Protein AF-A0A2V7XTJ3-F1 (afdb_monomer)

Secondary structure (DSSP, 8-state):
-HHHHHHTSTT-----TTT-HHHHHHIIIIIHHHHHHHHHHTT-EEEEEEEE-SSS-TTHHHHHHHHH-TTPEEEEEEETTS-HHHH------S-TT---SS--TT--GGG--EEEEE-HHHHHHHHHHHHH-HHHHHHTTS-HHHHHHTTTT--HHHHHHHHHHHHHHHHHT--TTEEEE----S-GGG-HHHHHHHHHHH----HHHHHHHHHHHHT--S-SEEE--HHHHHHHHHHHIIIIIIIT---HHHHHHTTSHHHHHHHHHHHHHHHHHHHHHHHHTTS---

Structur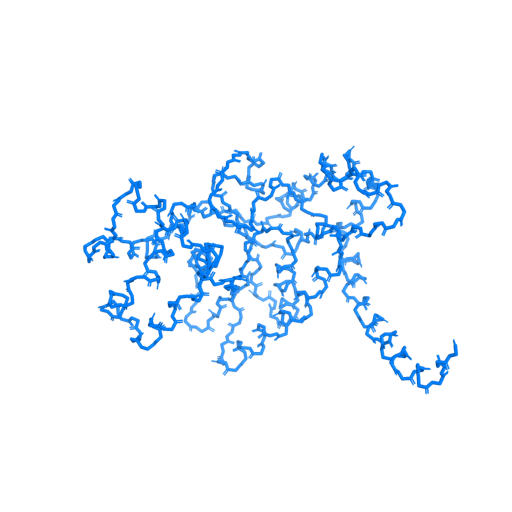e (mmCIF, N/CA/C/O backbone):
data_AF-A0A2V7XTJ3-F1
#
_entry.id   AF-A0A2V7XTJ3-F1
#
loop_
_atom_site.group_PDB
_atom_site.id
_atom_site.type_symbol
_atom_site.label_atom_id
_atom_site.label_alt_id
_atom_site.label_comp_id
_atom_site.label_asym_id
_atom_site.label_entity_id
_atom_site.label_seq_id
_atom_site.pdbx_PDB_ins_code
_atom_site.Cartn_x
_atom_site.Cartn_y
_atom_site.Cartn_z
_atom_site.occupancy
_atom_site.B_iso_or_equiv
_atom_site.auth_seq_id
_atom_site.auth_comp_id
_atom_site.auth_asym_id
_atom_site.auth_atom_id
_atom_site.pdbx_PDB_model_num
ATOM 1 N N . ASP A 1 1 ? 19.361 16.274 -7.399 1.00 71.19 1 ASP A N 1
ATOM 2 C CA . ASP A 1 1 ? 19.160 15.020 -6.655 1.00 71.19 1 ASP A CA 1
ATOM 3 C C . ASP A 1 1 ? 20.513 14.334 -6.524 1.00 71.19 1 ASP A C 1
ATOM 5 O O . ASP A 1 1 ? 21.141 14.059 -7.541 1.00 71.19 1 ASP A O 1
ATOM 9 N N . LYS A 1 2 ? 20.962 14.093 -5.287 1.00 80.94 2 LYS A N 1
ATOM 10 C CA . LYS A 1 2 ? 22.266 13.491 -4.983 1.00 80.94 2 LYS A CA 1
ATOM 11 C C . LYS A 1 2 ? 22.409 12.086 -5.571 1.00 80.94 2 LYS A C 1
ATOM 13 O O . LYS A 1 2 ? 23.510 11.717 -5.971 1.00 80.94 2 LYS A O 1
ATOM 18 N N . VAL A 1 3 ? 21.319 11.316 -5.660 1.00 83.38 3 VAL A N 1
ATOM 19 C CA . VAL A 1 3 ? 21.340 9.975 -6.267 1.00 83.38 3 VAL A CA 1
ATOM 20 C C . VAL A 1 3 ? 21.721 10.072 -7.742 1.00 83.38 3 VAL A C 1
ATOM 22 O O . VAL A 1 3 ? 22.570 9.311 -8.204 1.00 83.38 3 VAL A O 1
ATOM 25 N N . ARG A 1 4 ? 21.158 11.045 -8.471 1.00 79.62 4 ARG A N 1
ATOM 26 C CA . ARG A 1 4 ? 21.503 11.308 -9.876 1.00 79.62 4 ARG A CA 1
ATOM 27 C C . ARG A 1 4 ? 22.981 11.660 -10.042 1.00 79.62 4 ARG A C 1
ATOM 29 O O . ARG A 1 4 ? 23.617 11.130 -10.945 1.00 79.62 4 ARG A O 1
ATOM 36 N N . ASP A 1 5 ? 23.530 12.489 -9.160 1.00 82.75 5 ASP A N 1
ATOM 37 C CA . ASP A 1 5 ? 24.945 12.877 -9.221 1.00 82.75 5 ASP A CA 1
ATOM 38 C C . ASP A 1 5 ? 25.865 11.665 -8.979 1.00 82.75 5 ASP A C 1
ATOM 40 O O . ASP A 1 5 ? 26.884 11.497 -9.643 1.00 82.75 5 ASP A O 1
ATOM 44 N N . LEU A 1 6 ? 25.469 10.771 -8.065 1.00 87.50 6 LEU A N 1
ATOM 45 C CA . LEU A 1 6 ? 26.211 9.551 -7.744 1.00 87.50 6 LEU A CA 1
ATOM 46 C C . LEU A 1 6 ? 26.116 8.466 -8.828 1.00 87.50 6 LEU A C 1
ATOM 48 O O . LEU A 1 6 ? 27.001 7.609 -8.869 1.00 87.50 6 LEU A O 1
ATOM 52 N N . ARG A 1 7 ? 25.103 8.493 -9.712 1.00 82.62 7 ARG A N 1
ATOM 53 C CA . ARG A 1 7 ? 24.981 7.547 -10.844 1.00 82.62 7 ARG A CA 1
ATOM 54 C C . ARG A 1 7 ? 26.149 7.647 -11.829 1.00 82.62 7 ARG A C 1
ATOM 56 O O . ARG A 1 7 ? 26.464 6.652 -12.471 1.00 82.62 7 ARG A O 1
ATOM 63 N N . GLY A 1 8 ? 26.781 8.818 -11.952 1.00 80.00 8 GLY A N 1
ATOM 64 C CA . GLY A 1 8 ? 27.906 9.039 -12.871 1.00 80.00 8 GLY A CA 1
ATOM 65 C C . GLY A 1 8 ? 29.219 8.378 -12.435 1.00 80.00 8 GLY A C 1
ATOM 66 O O . GLY A 1 8 ? 30.142 8.250 -13.236 1.00 80.00 8 GLY A O 1
ATOM 67 N N . THR A 1 9 ? 29.317 7.934 -11.180 1.00 88.50 9 THR A N 1
ATOM 68 C CA . THR A 1 9 ? 30.516 7.284 -10.644 1.00 88.50 9 THR A CA 1
ATOM 69 C C . THR A 1 9 ? 30.466 5.780 -10.910 1.00 88.50 9 THR A C 1
ATOM 71 O O . THR A 1 9 ? 29.606 5.088 -10.373 1.00 88.50 9 THR A O 1
ATOM 74 N N . ALA A 1 10 ? 31.438 5.245 -11.655 1.00 85.44 10 ALA A N 1
ATOM 75 C CA . ALA A 1 10 ? 31.480 3.830 -12.057 1.00 85.44 10 ALA A CA 1
ATOM 76 C C . ALA A 1 10 ? 31.456 2.817 -10.890 1.00 85.44 10 ALA A C 1
ATOM 78 O O . ALA A 1 10 ? 30.996 1.690 -11.060 1.00 85.44 10 ALA A O 1
ATOM 79 N N . ALA A 1 11 ? 31.934 3.211 -9.706 1.00 92.38 11 ALA A N 1
ATOM 80 C CA . ALA A 1 11 ? 31.920 2.372 -8.506 1.00 92.38 11 ALA A CA 1
ATOM 81 C C . ALA A 1 11 ? 30.525 2.242 -7.863 1.00 92.38 11 ALA A C 1
ATOM 83 O O . ALA A 1 11 ? 30.299 1.331 -7.068 1.00 92.38 11 ALA A O 1
ATOM 84 N N . ASN A 1 12 ? 29.587 3.133 -8.191 1.00 92.25 12 ASN A N 1
ATOM 85 C CA . ASN A 1 12 ? 28.268 3.152 -7.576 1.00 92.25 12 ASN A CA 1
ATOM 86 C C . ASN A 1 12 ? 27.284 2.284 -8.358 1.00 92.25 12 ASN A C 1
ATOM 88 O O . ASN A 1 12 ? 27.160 2.376 -9.579 1.00 92.25 12 ASN A O 1
ATOM 92 N N . ARG A 1 13 ? 26.499 1.491 -7.627 1.00 89.19 13 ARG A N 1
ATOM 93 C CA . ARG A 1 13 ? 25.329 0.800 -8.168 1.00 89.19 13 ARG A CA 1
ATOM 94 C C . ARG A 1 13 ? 24.076 1.372 -7.520 1.00 89.19 13 ARG A C 1
ATOM 96 O O . ARG A 1 13 ? 23.817 1.124 -6.349 1.00 89.19 13 ARG A O 1
ATOM 103 N N . VAL A 1 14 ? 23.299 2.132 -8.284 1.00 88.38 14 VAL A N 1
ATOM 104 C CA . VAL A 1 14 ? 22.013 2.660 -7.816 1.00 88.38 14 VAL A CA 1
ATOM 105 C C . VAL A 1 14 ? 20.931 1.611 -8.030 1.00 88.38 14 VAL A C 1
ATOM 107 O O . VAL A 1 14 ? 20.696 1.189 -9.158 1.00 88.38 14 VAL A O 1
ATOM 110 N N . LEU A 1 15 ? 20.272 1.208 -6.945 1.00 90.75 15 LEU A N 1
ATOM 111 C CA . LEU A 1 15 ? 19.099 0.339 -6.973 1.00 90.75 15 LEU A CA 1
ATOM 112 C C . LEU A 1 15 ? 17.853 1.223 -6.931 1.00 90.75 15 LEU A C 1
ATOM 114 O O . LEU A 1 15 ? 17.410 1.645 -5.865 1.00 90.75 15 LEU A O 1
ATOM 118 N N . ASN A 1 16 ? 17.326 1.577 -8.100 1.00 91.94 16 ASN A N 1
ATOM 119 C CA . ASN A 1 16 ? 16.179 2.473 -8.176 1.00 91.94 16 ASN A CA 1
ATOM 120 C C . ASN A 1 16 ? 14.871 1.700 -7.960 1.00 91.94 16 ASN A C 1
ATOM 122 O O . ASN A 1 16 ? 14.294 1.154 -8.899 1.00 91.94 16 ASN A O 1
ATOM 126 N N . GLN A 1 17 ? 14.379 1.692 -6.720 1.00 94.56 17 GLN A N 1
ATOM 127 C CA . GLN A 1 17 ? 13.167 0.961 -6.331 1.00 94.56 17 GLN A CA 1
ATOM 128 C C . GLN A 1 17 ? 11.919 1.284 -7.170 1.00 94.56 17 GLN A C 1
ATOM 130 O O . GLN A 1 17 ? 11.004 0.466 -7.214 1.00 94.56 17 GLN A O 1
ATOM 135 N N . PHE A 1 18 ? 11.885 2.440 -7.842 1.00 95.94 18 PHE A N 1
ATOM 136 C CA . PHE A 1 18 ? 10.759 2.893 -8.657 1.00 95.94 18 PHE A CA 1
ATOM 137 C C . PHE A 1 18 ? 10.756 2.326 -10.088 1.00 95.94 18 PHE A C 1
ATOM 139 O O . PHE A 1 18 ? 9.719 2.380 -10.750 1.00 95.94 18 PHE A O 1
ATOM 146 N N . GLU A 1 19 ? 11.882 1.784 -10.573 1.00 95.50 19 GLU A N 1
ATOM 147 C CA . GLU A 1 19 ? 12.001 1.145 -11.902 1.00 95.50 19 GLU A CA 1
ATOM 148 C C . GLU A 1 19 ? 12.508 -0.296 -11.884 1.00 95.50 19 GLU A C 1
ATOM 150 O O . GLU A 1 19 ? 12.388 -1.013 -12.881 1.00 95.50 19 GLU A O 1
ATOM 155 N N . GLU A 1 20 ? 13.037 -0.746 -10.751 1.00 95.88 20 GLU A N 1
ATOM 156 C CA . GLU A 1 20 ? 13.564 -2.091 -10.608 1.00 95.88 20 GLU A CA 1
ATOM 157 C C . GLU A 1 20 ? 12.444 -3.117 -10.431 1.00 95.88 20 GLU A C 1
ATOM 159 O O . GLU A 1 20 ? 11.938 -3.344 -9.334 1.00 95.88 20 GLU A O 1
ATOM 164 N N . PHE A 1 21 ? 12.105 -3.838 -11.505 1.00 97.06 21 PHE A N 1
ATOM 165 C CA . PHE A 1 21 ? 11.106 -4.918 -11.476 1.00 97.06 21 PHE A CA 1
ATOM 166 C C . PHE A 1 21 ? 11.432 -6.055 -10.493 1.00 97.06 21 PHE A C 1
ATOM 168 O O . PHE A 1 21 ? 10.588 -6.914 -10.258 1.00 97.06 21 PHE A O 1
ATOM 175 N N . GLY A 1 22 ? 12.646 -6.116 -9.929 1.00 96.81 22 GLY A N 1
ATOM 176 C CA . GLY A 1 22 ? 12.941 -6.990 -8.786 1.00 96.81 22 GLY A CA 1
ATOM 177 C C . GLY A 1 22 ? 12.007 -6.730 -7.602 1.00 96.81 22 GLY A C 1
ATOM 178 O O . GLY A 1 22 ? 11.508 -7.686 -7.022 1.00 96.81 22 GLY A O 1
ATOM 179 N N . ASN A 1 23 ? 11.704 -5.456 -7.339 1.00 97.81 23 ASN A N 1
ATOM 180 C CA . ASN A 1 23 ? 10.768 -5.014 -6.310 1.00 97.81 23 ASN A CA 1
ATOM 181 C C . ASN A 1 23 ? 9.356 -5.580 -6.560 1.00 97.81 23 ASN A C 1
ATOM 183 O O . ASN A 1 23 ? 8.854 -6.376 -5.772 1.00 97.81 23 ASN A O 1
ATOM 187 N N . TYR A 1 24 ? 8.770 -5.286 -7.727 1.00 98.12 24 TYR A N 1
ATOM 188 C CA . TYR A 1 24 ? 7.467 -5.830 -8.137 1.00 98.12 24 TYR A CA 1
ATOM 189 C C . TYR A 1 24 ? 7.415 -7.366 -8.076 1.00 98.12 24 TYR A C 1
ATOM 191 O O . TYR A 1 24 ? 6.487 -7.935 -7.508 1.00 98.12 24 TYR A O 1
ATOM 199 N N . ARG A 1 25 ? 8.431 -8.054 -8.617 1.00 97.88 25 ARG A N 1
ATOM 200 C CA . ARG A 1 25 ? 8.464 -9.526 -8.650 1.00 97.88 25 ARG A CA 1
ATOM 201 C C . ARG A 1 25 ? 8.494 -10.142 -7.259 1.00 97.88 25 ARG A C 1
ATOM 203 O O . ARG A 1 25 ? 7.857 -11.169 -7.060 1.00 97.88 25 ARG A O 1
ATOM 210 N N . PHE A 1 26 ? 9.229 -9.547 -6.321 1.00 97.62 26 PHE A N 1
ATOM 211 C CA . PHE A 1 26 ? 9.287 -10.063 -4.958 1.00 97.62 26 PHE A CA 1
ATOM 212 C C . PHE A 1 26 ? 7.892 -10.101 -4.334 1.00 97.62 26 PHE A C 1
ATOM 214 O O . PHE A 1 26 ? 7.477 -11.134 -3.824 1.00 97.62 26 PHE A O 1
ATOM 221 N N . HIS A 1 27 ? 7.136 -9.011 -4.440 1.00 98.44 27 HIS A N 1
ATOM 222 C CA . HIS A 1 27 ? 5.795 -8.946 -3.869 1.00 98.44 27 HIS A CA 1
ATOM 223 C C . HIS A 1 27 ? 4.774 -9.783 -4.641 1.00 98.44 27 HIS A C 1
ATOM 225 O O . HIS A 1 27 ? 3.954 -10.458 -4.021 1.00 98.44 27 HIS A O 1
ATOM 231 N N . PHE A 1 28 ? 4.873 -9.805 -5.973 1.00 98.44 28 PHE A N 1
ATOM 232 C CA . PHE A 1 28 ? 4.046 -10.661 -6.820 1.00 98.44 28 PHE A CA 1
ATOM 233 C C . PHE A 1 28 ? 4.157 -12.143 -6.431 1.00 98.44 28 PHE A C 1
ATOM 235 O O . PHE A 1 28 ? 3.164 -12.856 -6.469 1.00 98.44 28 PHE A O 1
ATOM 242 N N . HIS A 1 29 ? 5.345 -12.621 -6.048 1.00 98.06 29 HIS A N 1
ATOM 243 C CA . HIS A 1 29 ? 5.545 -14.027 -5.681 1.00 98.06 29 HIS A CA 1
ATOM 244 C C . HIS A 1 29 ? 5.463 -14.253 -4.169 1.00 98.06 29 HIS A C 1
ATOM 246 O O . HIS A 1 29 ? 4.591 -14.975 -3.695 1.00 98.06 29 HIS A O 1
ATOM 252 N N . CYS A 1 30 ? 6.346 -13.629 -3.391 1.00 97.88 30 CYS A N 1
ATOM 253 C CA . CYS A 1 30 ? 6.514 -13.922 -1.968 1.00 97.88 30 CYS A CA 1
ATOM 254 C C . CYS A 1 30 ? 5.372 -13.352 -1.119 1.00 97.88 30 CYS A C 1
ATOM 256 O O . CYS A 1 30 ? 4.759 -14.078 -0.342 1.00 97.88 30 CYS A O 1
ATOM 258 N N . THR A 1 31 ? 5.064 -12.059 -1.270 1.00 98.44 31 THR A N 1
ATOM 259 C CA . THR A 1 31 ? 4.002 -11.416 -0.477 1.00 98.44 31 THR A CA 1
ATOM 260 C C . THR A 1 31 ? 2.626 -11.961 -0.842 1.00 98.44 31 THR A C 1
ATOM 262 O O . THR A 1 31 ? 1.817 -12.191 0.050 1.00 98.44 31 THR A O 1
ATOM 265 N N . ALA A 1 32 ? 2.375 -12.227 -2.128 1.00 98.38 32 ALA A N 1
ATOM 266 C CA . ALA A 1 32 ? 1.142 -12.876 -2.559 1.00 98.38 32 ALA A CA 1
ATOM 267 C C . ALA A 1 32 ? 0.980 -14.278 -1.961 1.00 98.38 32 ALA A C 1
ATOM 269 O O . ALA A 1 32 ? -0.100 -14.598 -1.478 1.00 98.38 32 ALA A O 1
ATOM 270 N N . THR A 1 33 ? 2.045 -15.088 -1.949 1.00 98.06 33 THR A N 1
ATOM 271 C CA . THR A 1 33 ? 2.008 -16.436 -1.358 1.00 98.06 33 THR A CA 1
ATOM 272 C C . THR A 1 33 ? 1.663 -16.371 0.127 1.00 98.06 33 THR A C 1
ATOM 274 O O . THR A 1 33 ? 0.710 -17.015 0.547 1.00 98.06 33 THR A O 1
ATOM 277 N N . ALA A 1 34 ? 2.344 -15.514 0.896 1.00 98.19 34 ALA A N 1
ATOM 278 C CA . ALA A 1 34 ? 2.049 -15.340 2.319 1.00 98.19 34 ALA A CA 1
ATOM 279 C C . ALA A 1 34 ? 0.597 -14.884 2.562 1.00 98.19 34 ALA A C 1
ATOM 281 O O . ALA A 1 34 ? -0.070 -15.371 3.470 1.00 98.19 34 ALA A O 1
ATOM 282 N N . ALA A 1 35 ? 0.081 -13.975 1.729 1.00 98.00 35 ALA A N 1
ATOM 283 C CA . ALA A 1 35 ? -1.304 -13.525 1.820 1.00 98.00 35 ALA A CA 1
ATOM 284 C C . ALA A 1 35 ? -2.309 -14.657 1.535 1.00 98.00 35 ALA A C 1
ATOM 286 O O . ALA A 1 35 ? -3.307 -14.782 2.244 1.00 98.00 35 ALA A O 1
ATOM 287 N N . LEU A 1 36 ? -2.050 -15.478 0.511 1.00 98.06 36 LEU A N 1
ATOM 288 C CA . LEU A 1 36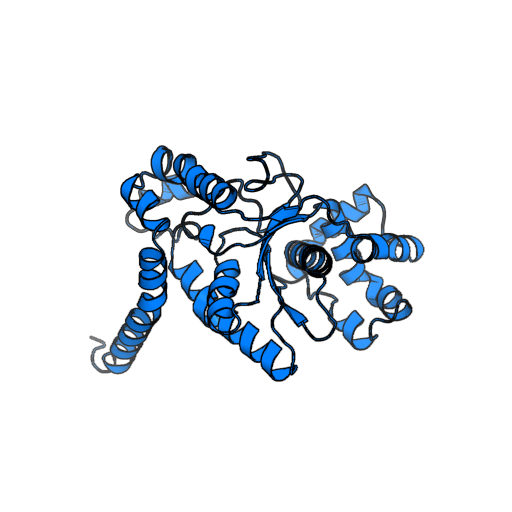 ? -2.887 -16.628 0.154 1.00 98.06 36 LEU A CA 1
ATOM 289 C C . LEU A 1 36 ? -2.902 -17.679 1.268 1.00 98.06 36 LEU A C 1
ATOM 291 O O . LEU A 1 36 ? -3.980 -18.132 1.640 1.00 98.06 36 LEU A O 1
ATOM 295 N N . GLU A 1 37 ? -1.735 -18.016 1.822 1.00 98.00 37 GLU A N 1
ATOM 296 C CA . GLU A 1 37 ? -1.596 -18.976 2.925 1.00 98.00 37 GLU A CA 1
ATOM 297 C C . GLU A 1 37 ? -2.391 -18.523 4.156 1.00 98.00 37 GLU A C 1
ATOM 299 O O . GLU A 1 37 ? -3.218 -19.276 4.659 1.00 98.00 37 GLU A O 1
ATOM 304 N N . VAL A 1 38 ? -2.246 -17.259 4.575 1.00 96.62 38 VAL A N 1
ATOM 305 C CA . VAL A 1 38 ? -2.982 -16.715 5.730 1.00 96.62 38 VAL A CA 1
ATOM 306 C C . VAL A 1 38 ? -4.498 -16.779 5.523 1.00 96.62 38 VAL A C 1
ATOM 308 O O . VAL A 1 38 ? -5.230 -17.192 6.420 1.00 96.62 38 VAL A O 1
ATOM 311 N N . VAL A 1 39 ? -5.001 -16.381 4.351 1.00 97.12 39 VAL A N 1
ATOM 312 C CA . VAL A 1 39 ? -6.450 -16.411 4.080 1.00 97.12 39 VAL A CA 1
ATOM 313 C C . VAL A 1 39 ? -6.976 -17.846 3.997 1.00 97.12 39 VAL A C 1
ATOM 315 O O . VAL A 1 39 ? -8.072 -18.123 4.494 1.00 97.12 39 VAL A O 1
ATOM 318 N N . GLN A 1 40 ? -6.190 -18.758 3.418 1.00 96.06 40 GLN A N 1
ATOM 319 C CA . GLN A 1 40 ? -6.511 -20.180 3.354 1.00 96.06 40 GLN A CA 1
ATOM 320 C C . GLN A 1 40 ? -6.579 -20.807 4.753 1.00 96.06 40 GLN A C 1
ATOM 322 O O . GLN A 1 40 ? -7.555 -21.497 5.051 1.00 96.06 40 GLN A O 1
ATOM 327 N N . ASP A 1 41 ? -5.598 -20.534 5.615 1.00 97.69 41 ASP A N 1
ATOM 328 C CA . ASP A 1 41 ? -5.536 -21.055 6.986 1.00 97.69 41 ASP A CA 1
ATOM 329 C C . ASP A 1 41 ? -6.712 -20.566 7.844 1.00 97.69 41 ASP A C 1
ATOM 331 O O . ASP A 1 41 ? -7.213 -21.291 8.706 1.00 97.69 41 ASP A O 1
ATOM 335 N N . LEU A 1 42 ? -7.215 -19.359 7.568 1.00 96.38 42 LEU A N 1
ATOM 336 C CA . LEU A 1 42 ? -8.405 -18.801 8.215 1.00 96.38 42 LEU A CA 1
ATOM 337 C C . LEU A 1 42 ? -9.730 -19.331 7.632 1.00 96.38 42 LEU A C 1
ATOM 339 O O . LEU A 1 42 ? -10.799 -19.040 8.177 1.00 96.38 42 LEU A O 1
ATOM 343 N N . GLY A 1 43 ? -9.695 -20.094 6.534 1.00 96.50 43 GLY A N 1
ATOM 344 C CA . GLY A 1 43 ? -10.889 -20.623 5.869 1.00 96.50 43 GLY A CA 1
ATOM 345 C C . GLY A 1 43 ? -11.816 -19.532 5.319 1.00 96.50 43 GLY A C 1
ATOM 346 O O . GLY A 1 43 ? -13.041 -19.687 5.351 1.00 96.50 43 GLY A O 1
ATOM 347 N N . LEU A 1 44 ? -11.246 -18.411 4.865 1.00 96.50 44 LEU A N 1
ATOM 348 C CA . LEU A 1 44 ? -11.976 -17.261 4.324 1.00 96.50 44 LEU A CA 1
ATOM 349 C C . LEU A 1 44 ? -11.859 -17.193 2.793 1.00 96.50 44 LEU A C 1
ATOM 351 O O . LEU A 1 44 ? -10.944 -17.747 2.188 1.00 96.50 44 LEU A O 1
ATOM 355 N N . GLY A 1 45 ? -12.793 -16.492 2.152 1.00 95.50 45 GLY A N 1
ATOM 356 C CA . GLY A 1 45 ? -12.663 -16.066 0.760 1.00 95.50 45 GLY A CA 1
ATOM 357 C C . GLY A 1 45 ? -11.804 -14.807 0.653 1.00 95.50 45 GLY A C 1
ATOM 358 O O . GLY A 1 45 ? -11.773 -14.000 1.576 1.00 95.50 45 GLY A O 1
ATOM 359 N N . PHE A 1 46 ? -11.120 -14.610 -0.471 1.00 96.62 46 PHE A N 1
ATOM 360 C CA . PHE A 1 46 ? -10.291 -13.423 -0.697 1.00 96.62 46 PHE A CA 1
ATOM 361 C C . PHE A 1 46 ? -11.118 -12.309 -1.357 1.00 96.62 46 PHE A C 1
ATOM 363 O O . PHE A 1 46 ? -11.456 -12.415 -2.535 1.00 96.62 46 PHE A O 1
ATOM 370 N N . GLY A 1 47 ? -11.459 -11.261 -0.601 1.00 97.88 47 GLY A N 1
ATOM 371 C CA . GLY A 1 47 ? -12.292 -10.149 -1.074 1.00 97.88 47 GLY A CA 1
ATOM 372 C C . GLY A 1 47 ? -11.483 -9.008 -1.691 1.00 97.88 47 GLY A C 1
ATOM 373 O O . GLY A 1 47 ? -11.778 -8.558 -2.796 1.00 97.88 47 GLY A O 1
ATOM 374 N N . ALA A 1 48 ? -10.432 -8.546 -1.010 1.00 98.44 48 ALA A N 1
ATOM 375 C CA . ALA A 1 48 ? -9.571 -7.484 -1.531 1.00 98.44 48 ALA A CA 1
ATOM 376 C C . ALA A 1 48 ? -8.132 -7.566 -1.009 1.00 98.44 48 ALA A C 1
ATOM 378 O O . ALA A 1 48 ? -7.892 -7.994 0.118 1.00 98.44 48 ALA A O 1
ATOM 379 N N . PHE A 1 49 ? -7.184 -7.087 -1.813 1.00 98.75 49 PHE A N 1
ATOM 380 C CA . PHE A 1 49 ? -5.811 -6.792 -1.419 1.00 98.75 49 PHE A CA 1
ATOM 381 C C . PHE A 1 49 ? -5.576 -5.280 -1.496 1.00 98.75 49 PHE A C 1
ATOM 383 O O . PHE A 1 49 ? -5.690 -4.683 -2.569 1.00 98.75 49 PHE A O 1
ATOM 390 N N . VAL A 1 50 ? -5.243 -4.660 -0.367 1.00 98.81 50 VAL A N 1
ATOM 391 C CA . VAL A 1 50 ? -5.138 -3.205 -0.207 1.00 98.81 50 VAL A CA 1
ATOM 392 C C . VAL A 1 50 ? -3.695 -2.821 0.085 1.00 98.81 50 VAL A C 1
ATOM 394 O O . VAL A 1 50 ? -3.088 -3.357 1.013 1.00 98.81 50 VAL A O 1
ATOM 397 N N . SER A 1 51 ? -3.146 -1.875 -0.677 1.00 98.44 51 SER A N 1
ATOM 398 C CA . SER A 1 51 ? -1.791 -1.371 -0.449 1.00 98.44 51 SER A CA 1
ATOM 399 C C . SER A 1 51 ? -1.660 0.105 -0.799 1.00 98.44 51 SER A C 1
ATOM 401 O O . SER A 1 51 ? -1.934 0.534 -1.921 1.00 98.44 51 SER A O 1
ATOM 403 N N . ALA A 1 52 ? -1.129 0.865 0.149 1.00 97.06 52 ALA A N 1
ATOM 404 C CA . ALA A 1 52 ? -0.685 2.225 -0.049 1.00 97.06 52 ALA A CA 1
ATOM 405 C C . ALA A 1 52 ? 0.581 2.296 -0.897 1.00 97.06 52 ALA A C 1
ATOM 407 O O . ALA A 1 52 ? 1.436 1.404 -0.889 1.00 97.06 52 ALA A O 1
ATOM 408 N N . MET A 1 53 ? 0.646 3.356 -1.693 1.00 93.50 53 MET A N 1
ATOM 409 C CA . MET A 1 53 ? 1.551 3.452 -2.826 1.00 93.50 53 MET A CA 1
ATOM 410 C C . MET A 1 53 ? 2.761 4.325 -2.496 1.00 93.50 53 MET A C 1
ATOM 412 O O . MET A 1 53 ? 2.677 5.549 -2.539 1.00 93.50 53 MET A O 1
ATOM 416 N N . GLY A 1 54 ? 3.891 3.683 -2.199 1.00 93.56 54 GLY A N 1
ATOM 417 C CA . GLY A 1 54 ? 5.229 4.273 -2.341 1.00 93.56 54 GLY A CA 1
ATOM 418 C C . GLY A 1 54 ? 5.842 3.841 -3.671 1.00 93.56 54 GLY A C 1
ATOM 419 O O . GLY A 1 54 ? 5.394 4.231 -4.747 1.00 93.56 54 GLY A O 1
ATOM 420 N N . SER A 1 55 ? 6.779 2.889 -3.617 1.00 96.62 55 SER A N 1
ATOM 421 C CA . SER A 1 55 ? 7.406 2.323 -4.823 1.00 96.62 55 SER A CA 1
ATOM 422 C C . SER A 1 55 ? 6.465 1.542 -5.754 1.00 96.62 55 SER A C 1
ATOM 424 O O . SER A 1 55 ? 6.815 1.333 -6.917 1.00 96.62 55 SER A O 1
ATOM 426 N N . ALA A 1 56 ? 5.280 1.145 -5.274 1.00 96.88 56 ALA A N 1
ATOM 427 C CA . ALA A 1 56 ? 4.313 0.262 -5.941 1.00 96.88 56 ALA A CA 1
ATOM 428 C C . ALA A 1 56 ? 4.707 -1.221 -6.048 1.00 96.88 56 ALA A C 1
ATOM 430 O O . ALA A 1 56 ? 4.072 -1.965 -6.792 1.00 96.88 56 ALA A O 1
ATOM 431 N N . GLY A 1 57 ? 5.733 -1.675 -5.325 1.00 97.88 57 GLY A N 1
ATOM 432 C CA . GLY A 1 57 ? 6.081 -3.097 -5.292 1.00 97.88 57 GLY A CA 1
ATOM 433 C C . GLY A 1 57 ? 4.964 -3.953 -4.695 1.00 97.88 57 GLY A C 1
ATOM 434 O O . GLY A 1 57 ? 4.443 -4.848 -5.358 1.00 97.88 57 GLY A O 1
ATOM 435 N N . THR A 1 58 ? 4.567 -3.634 -3.460 1.00 98.44 58 THR A N 1
ATOM 436 C CA . THR A 1 58 ? 3.638 -4.430 -2.641 1.00 98.44 58 THR A CA 1
ATOM 437 C C . THR A 1 58 ? 2.288 -4.679 -3.298 1.00 98.44 58 THR A C 1
ATOM 439 O O . THR A 1 58 ? 1.794 -5.803 -3.249 1.00 98.44 58 THR A O 1
ATOM 442 N N . ILE A 1 59 ? 1.712 -3.681 -3.976 1.00 98.12 59 ILE A N 1
ATOM 443 C CA . ILE A 1 59 ? 0.414 -3.838 -4.651 1.00 98.12 59 ILE A CA 1
ATOM 444 C C . ILE A 1 59 ? 0.439 -4.905 -5.761 1.00 98.12 59 ILE A C 1
ATOM 446 O O . ILE A 1 59 ? -0.600 -5.475 -6.089 1.00 98.12 59 ILE A O 1
ATOM 450 N N . GLY A 1 60 ? 1.624 -5.254 -6.285 1.00 98.06 60 GLY A N 1
ATOM 451 C CA 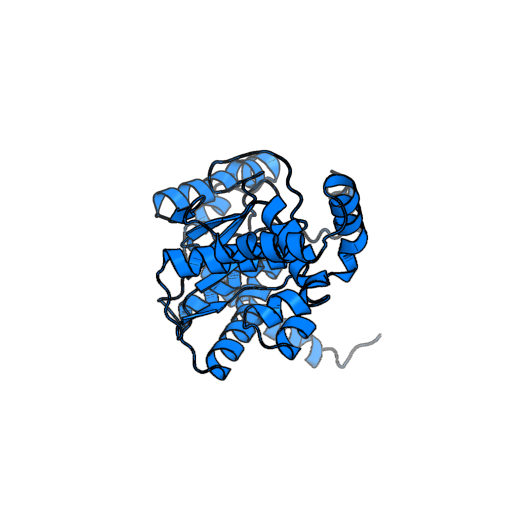. GLY A 1 60 ? 1.803 -6.372 -7.214 1.00 98.06 60 GLY A CA 1
ATOM 452 C C . GLY A 1 60 ? 1.367 -7.726 -6.641 1.00 98.06 60 GLY A C 1
ATOM 453 O O . GLY A 1 60 ? 1.016 -8.620 -7.407 1.00 98.06 60 GLY A O 1
ATOM 454 N N . ALA A 1 61 ? 1.312 -7.875 -5.313 1.00 98.50 61 ALA A N 1
ATOM 455 C CA . ALA A 1 61 ? 0.761 -9.068 -4.676 1.00 98.50 61 ALA A CA 1
ATOM 456 C C . ALA A 1 61 ? -0.736 -9.255 -4.982 1.00 98.50 61 ALA A C 1
ATOM 458 O O . ALA A 1 61 ? -1.164 -10.375 -5.250 1.00 98.50 61 ALA A O 1
ATOM 459 N N . GLY A 1 62 ? -1.519 -8.170 -5.037 1.00 98.06 62 GLY A N 1
ATOM 460 C CA . GLY A 1 62 ? -2.942 -8.234 -5.388 1.00 98.06 62 GLY A CA 1
ATOM 461 C C . GLY A 1 62 ? -3.179 -8.767 -6.805 1.00 98.06 62 GLY A C 1
ATOM 462 O O . GLY A 1 62 ? -4.093 -9.555 -7.034 1.00 98.06 62 GLY A O 1
ATOM 463 N N . GLU A 1 63 ? -2.302 -8.421 -7.755 1.00 96.75 63 GLU A N 1
ATOM 464 C CA . GLU A 1 63 ? -2.344 -8.982 -9.114 1.00 96.75 63 GLU A CA 1
ATOM 465 C C . GLU A 1 63 ? -2.135 -10.505 -9.121 1.00 96.75 63 GLU A C 1
ATOM 467 O O . GLU A 1 63 ? -2.811 -11.223 -9.859 1.00 96.75 63 GLU A O 1
ATOM 472 N N . ALA A 1 64 ? -1.209 -11.010 -8.306 1.00 97.75 64 ALA A N 1
ATOM 473 C CA . ALA A 1 64 ? -0.962 -12.442 -8.198 1.00 97.75 64 ALA A CA 1
ATOM 474 C C . ALA A 1 64 ? -2.115 -13.174 -7.501 1.00 97.75 64 ALA A C 1
ATOM 476 O O . ALA A 1 64 ? -2.574 -14.199 -8.005 1.00 97.75 64 ALA A O 1
ATOM 477 N N . VAL A 1 65 ? -2.641 -12.618 -6.403 1.00 97.94 65 VAL A N 1
ATOM 478 C CA . VAL A 1 65 ? -3.800 -13.170 -5.679 1.00 97.94 65 VAL A CA 1
ATOM 479 C C . VAL A 1 65 ? -4.995 -13.355 -6.617 1.00 97.94 65 VAL A C 1
ATOM 481 O O . VAL A 1 65 ? -5.620 -14.416 -6.613 1.00 97.94 65 VAL A O 1
ATOM 484 N N . LYS A 1 66 ? -5.261 -12.383 -7.499 1.00 95.38 66 LYS A N 1
ATOM 485 C CA . LYS A 1 66 ? -6.341 -12.452 -8.498 1.00 95.38 66 LYS A CA 1
ATOM 486 C C . LYS A 1 66 ? -6.288 -13.663 -9.427 1.00 95.38 66 LYS A C 1
ATOM 488 O O . LYS A 1 66 ? -7.319 -14.070 -9.955 1.00 95.38 66 LYS A O 1
ATOM 493 N N . ARG A 1 67 ? -5.113 -14.261 -9.639 1.00 93.81 67 ARG A N 1
ATOM 494 C CA . ARG A 1 67 ? -4.981 -15.481 -10.456 1.00 93.81 67 ARG A CA 1
ATOM 495 C C . ARG A 1 67 ? -5.619 -16.693 -9.797 1.00 93.81 67 ARG A C 1
ATOM 497 O O . ARG A 1 67 ? -6.088 -17.583 -10.498 1.00 93.81 67 ARG A O 1
ATOM 504 N N . HIS A 1 68 ? -5.621 -16.713 -8.470 1.00 94.06 68 HIS A N 1
ATOM 505 C CA . HIS A 1 68 ? -6.228 -17.761 -7.657 1.00 94.06 68 HIS A CA 1
ATOM 506 C C . HIS A 1 68 ? -7.659 -17.390 -7.251 1.00 94.06 68 HIS A C 1
ATOM 508 O O . HIS A 1 68 ? -8.526 -18.258 -7.189 1.00 94.06 68 HIS A O 1
ATOM 514 N N . HIS A 1 69 ? -7.921 -16.094 -7.055 1.00 96.00 69 HIS A N 1
ATOM 515 C CA . HIS A 1 69 ? -9.217 -15.549 -6.661 1.00 96.00 69 HIS A CA 1
ATOM 516 C C . HIS A 1 69 ? -9.645 -14.414 -7.606 1.00 96.00 69 HIS A C 1
ATOM 518 O O . HIS A 1 69 ? -9.442 -13.245 -7.281 1.00 96.00 69 HIS A O 1
ATOM 524 N N . PRO A 1 70 ? -10.272 -14.714 -8.761 1.00 94.69 70 PRO A N 1
ATOM 525 C CA . PRO A 1 70 ? -10.641 -13.697 -9.755 1.00 94.69 70 PRO A CA 1
ATOM 526 C C . PRO A 1 70 ? -11.603 -12.610 -9.255 1.00 94.69 70 PRO A C 1
ATOM 528 O O . PRO A 1 70 ? -11.676 -11.546 -9.860 1.00 94.69 70 PRO A O 1
ATOM 531 N N . GLY A 1 71 ? -12.341 -12.876 -8.170 1.00 94.00 71 GLY A N 1
ATOM 532 C CA . GLY A 1 71 ? -13.214 -11.900 -7.509 1.00 94.00 71 GLY A CA 1
ATOM 533 C C . GLY A 1 71 ? -12.495 -10.946 -6.548 1.00 94.00 71 GLY A C 1
ATOM 534 O O . GLY A 1 71 ? -13.120 -10.006 -6.072 1.00 94.00 71 GLY A O 1
ATOM 535 N N . CYS A 1 72 ? -11.206 -11.162 -6.264 1.00 96.88 72 CYS A N 1
ATOM 536 C CA . CYS A 1 72 ? -10.432 -10.299 -5.377 1.00 96.88 72 CYS A CA 1
ATOM 537 C C . CYS A 1 72 ? -10.180 -8.935 -6.030 1.00 96.88 72 CYS A C 1
ATOM 539 O O . CYS A 1 72 ? -9.624 -8.863 -7.128 1.00 96.88 72 CYS A O 1
ATOM 541 N N . ALA A 1 73 ? -10.491 -7.850 -5.324 1.00 98.25 73 ALA A N 1
ATOM 542 C CA . ALA A 1 73 ? -10.151 -6.501 -5.758 1.00 98.25 73 ALA A CA 1
ATOM 543 C C . ALA A 1 73 ? -8.708 -6.120 -5.384 1.00 98.25 73 ALA A C 1
ATOM 545 O O . ALA A 1 73 ? -8.277 -6.329 -4.254 1.00 98.25 73 ALA A O 1
ATOM 546 N N . THR A 1 74 ? -7.965 -5.494 -6.294 1.00 98.56 74 THR A N 1
ATOM 547 C CA . THR A 1 74 ? -6.682 -4.840 -5.991 1.00 98.56 74 THR A CA 1
ATOM 548 C C . THR A 1 74 ? -6.930 -3.355 -5.748 1.00 98.56 74 THR A C 1
ATOM 550 O O . THR A 1 74 ? -7.343 -2.634 -6.661 1.00 98.56 74 THR A O 1
ATOM 553 N N . VAL A 1 75 ? -6.659 -2.888 -4.532 1.00 98.75 75 VAL A N 1
ATOM 554 C CA . VAL A 1 75 ? -6.974 -1.530 -4.077 1.00 98.75 75 VAL A CA 1
ATOM 555 C C . VAL A 1 75 ? -5.689 -0.744 -3.824 1.00 98.75 75 VAL A C 1
ATOM 557 O O . VAL A 1 75 ? -4.908 -1.072 -2.929 1.00 98.75 75 VAL A O 1
ATOM 560 N N . ALA A 1 76 ? -5.478 0.306 -4.614 1.00 98.44 76 ALA A N 1
ATOM 561 C CA . ALA A 1 76 ? -4.406 1.270 -4.409 1.00 98.44 76 ALA A CA 1
ATOM 562 C C . ALA A 1 76 ? -4.834 2.338 -3.402 1.00 98.44 76 ALA A C 1
ATOM 564 O O . ALA A 1 76 ? -5.986 2.772 -3.410 1.00 98.44 76 ALA A O 1
ATOM 565 N N . VAL A 1 77 ? -3.896 2.787 -2.567 1.00 98.12 77 VAL A N 1
ATOM 566 C CA . VAL A 1 77 ? -4.158 3.825 -1.562 1.00 98.12 77 VAL A CA 1
ATOM 567 C C . VAL A 1 77 ? -3.181 4.985 -1.705 1.00 98.12 77 VAL A C 1
ATOM 569 O O . VAL A 1 77 ? -1.979 4.777 -1.894 1.00 98.12 77 VAL A O 1
ATOM 572 N N . GLU A 1 78 ? -3.691 6.208 -1.593 1.00 96.81 78 GLU A N 1
ATOM 573 C CA . GLU A 1 78 ? -2.885 7.430 -1.595 1.00 96.81 78 GLU A CA 1
ATOM 574 C C . GLU A 1 78 ? -3.426 8.484 -0.609 1.00 96.81 78 GLU A C 1
ATOM 576 O O . GLU A 1 78 ? -4.590 8.418 -0.212 1.00 96.81 78 GLU A O 1
ATOM 581 N N . PRO A 1 79 ? -2.604 9.450 -0.170 1.00 96.94 79 PRO A N 1
ATOM 582 C CA . PRO A 1 79 ? -3.059 10.502 0.732 1.00 96.94 79 PRO A CA 1
ATOM 583 C C . PRO A 1 79 ? -3.967 11.515 0.023 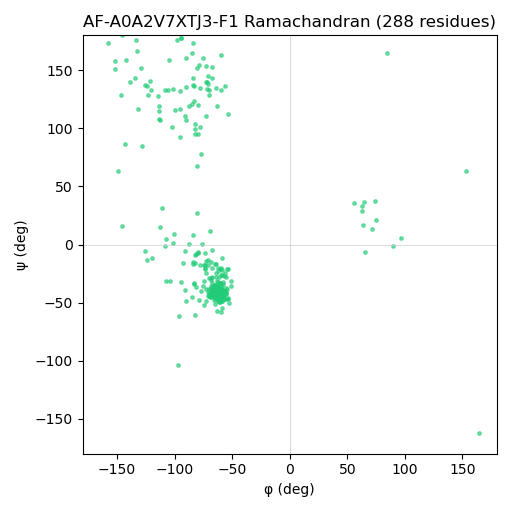1.00 96.94 79 PRO A C 1
ATOM 585 O O . PRO A 1 79 ? -3.651 11.973 -1.077 1.00 96.94 79 PRO A O 1
ATOM 588 N N . VAL A 1 80 ? -5.032 11.962 0.696 1.00 95.81 80 VAL A N 1
ATOM 589 C CA . VAL A 1 80 ? -5.906 13.061 0.224 1.00 95.81 80 VAL A CA 1
ATOM 590 C C . VAL A 1 80 ? -5.112 14.352 -0.011 1.00 95.81 80 VAL A C 1
ATOM 592 O O . VAL A 1 80 ? -5.401 15.114 -0.930 1.00 95.81 80 VAL A O 1
ATOM 595 N N . GLN A 1 81 ? -4.084 14.600 0.799 1.00 95.56 81 GLN A N 1
ATOM 596 C CA . GLN A 1 81 ? -3.251 15.801 0.734 1.00 95.56 81 GLN A CA 1
ATOM 597 C C . GLN A 1 81 ? -2.299 15.804 -0.472 1.00 95.56 81 GLN A C 1
ATOM 599 O O . GLN A 1 81 ? -1.756 16.853 -0.819 1.00 95.56 81 GLN A O 1
ATOM 604 N N . CYS A 1 82 ? -2.049 14.648 -1.097 1.00 92.94 82 CYS A N 1
ATOM 605 C CA . CYS A 1 82 ? -1.197 14.561 -2.281 1.00 92.94 82 CYS A CA 1
ATOM 606 C C . CYS A 1 82 ? -1.618 13.415 -3.225 1.00 92.94 82 CYS A C 1
ATOM 608 O O . CYS A 1 82 ? -0.840 12.477 -3.440 1.00 92.94 82 CYS A O 1
ATOM 610 N N . PRO A 1 83 ? -2.831 13.473 -3.803 1.00 93.50 83 PRO A N 1
ATOM 611 C CA . PRO A 1 83 ? -3.379 12.361 -4.561 1.00 93.50 83 PRO A CA 1
ATOM 612 C C . PRO A 1 83 ? -2.837 12.345 -5.996 1.00 93.50 83 PRO A C 1
ATOM 614 O O . PRO A 1 83 ? -3.245 13.126 -6.855 1.00 93.50 83 PRO A O 1
ATOM 617 N N . THR A 1 84 ? -1.897 11.451 -6.283 1.00 93.62 84 THR A N 1
ATOM 618 C CA . THR A 1 84 ? -1.250 11.386 -7.602 1.00 93.62 84 THR A CA 1
ATOM 619 C C . THR A 1 84 ? -2.205 10.814 -8.651 1.00 93.62 84 THR A C 1
ATOM 621 O O . THR A 1 84 ? -2.384 11.374 -9.734 1.00 93.62 84 THR A O 1
ATOM 624 N N . LEU A 1 85 ? -2.850 9.696 -8.332 1.00 95.38 85 LEU A N 1
ATOM 625 C CA . LEU A 1 85 ? -3.706 8.964 -9.257 1.00 95.38 85 LEU A CA 1
ATOM 626 C C . LEU A 1 85 ? -5.119 9.555 -9.325 1.00 95.38 85 LEU A C 1
ATOM 628 O O . LEU A 1 85 ? -5.720 9.547 -10.401 1.00 95.38 85 LEU A O 1
ATOM 632 N N . PHE A 1 86 ? -5.651 10.093 -8.228 1.00 95.25 86 PHE A N 1
ATOM 633 C CA . PHE A 1 86 ? -7.035 10.563 -8.160 1.00 95.25 86 PHE A CA 1
ATOM 634 C C . PHE A 1 86 ? -7.248 11.836 -8.985 1.00 95.25 86 PHE A C 1
ATOM 636 O O . PHE A 1 86 ? -8.226 11.932 -9.727 1.00 95.25 86 PHE A O 1
ATOM 643 N N . ASN A 1 87 ? -6.336 12.811 -8.894 1.00 91.56 87 ASN A N 1
ATOM 644 C CA . ASN A 1 87 ? -6.499 14.110 -9.557 1.00 91.56 87 ASN A CA 1
ATOM 645 C C . ASN A 1 87 ? -5.196 14.757 -10.055 1.00 91.56 87 ASN A C 1
ATOM 647 O O . ASN A 1 87 ? -5.211 15.944 -10.379 1.00 91.56 87 ASN A O 1
ATOM 651 N N . VAL A 1 88 ? -4.089 14.008 -10.156 1.00 90.62 88 VAL A N 1
ATOM 652 C CA . VAL A 1 88 ? -2.767 14.576 -10.504 1.00 90.62 88 VAL A CA 1
ATOM 653 C C . VAL A 1 88 ? -2.378 15.694 -9.525 1.00 90.62 88 VAL A C 1
ATOM 655 O O . VAL A 1 88 ? -1.821 16.729 -9.896 1.00 90.62 88 VAL A O 1
ATOM 658 N N . GLY A 1 89 ? -2.758 15.516 -8.262 1.00 83.06 89 GLY A N 1
ATOM 659 C CA . GLY A 1 89 ? -2.614 16.507 -7.218 1.00 83.06 89 GLY A CA 1
ATOM 660 C C . GLY A 1 89 ? -1.181 16.632 -6.719 1.00 83.06 89 GLY A C 1
ATOM 661 O O . GLY A 1 89 ? -0.334 15.753 -6.878 1.00 83.06 89 GLY A O 1
ATOM 662 N N . PHE A 1 90 ? -0.923 17.763 -6.078 1.00 84.25 90 PHE A N 1
ATOM 663 C CA . PHE A 1 90 ? 0.341 18.095 -5.443 1.00 84.25 90 PHE A CA 1
ATOM 664 C C . PHE A 1 90 ? 0.071 18.553 -4.013 1.00 84.25 90 PHE A C 1
ATOM 666 O O . PHE A 1 90 ? -0.979 19.115 -3.715 1.00 84.25 90 PHE A O 1
ATOM 673 N N . GLY A 1 91 ? 1.041 18.349 -3.131 1.00 90.25 91 GLY A N 1
ATOM 674 C CA . GLY A 1 91 ? 0.937 18.766 -1.741 1.00 90.25 91 GLY A CA 1
ATOM 675 C C . GLY A 1 91 ? 1.987 18.089 -0.881 1.00 90.25 91 GLY A C 1
ATOM 676 O O . GLY A 1 91 ? 2.996 17.590 -1.382 1.00 90.25 91 GLY A O 1
ATOM 677 N N . THR A 1 92 ? 1.774 18.088 0.422 1.00 92.25 92 THR A N 1
ATOM 678 C CA . THR A 1 92 ? 2.607 17.376 1.393 1.00 92.25 92 THR A CA 1
ATOM 679 C C . THR A 1 92 ? 1.687 16.648 2.347 1.00 92.25 92 THR A C 1
ATOM 681 O O . THR A 1 92 ? 0.649 17.188 2.713 1.00 92.25 92 THR A O 1
ATOM 684 N N . HIS A 1 93 ? 2.084 15.458 2.767 1.00 95.06 93 HIS A N 1
ATOM 685 C CA . HIS A 1 93 ? 1.358 14.661 3.746 1.00 95.06 93 HIS A CA 1
ATOM 686 C C . HIS A 1 93 ? 2.330 14.135 4.798 1.00 95.06 93 HIS A C 1
ATOM 688 O O . HIS A 1 93 ? 3.549 14.172 4.619 1.00 95.06 93 HIS A O 1
ATOM 694 N N . ARG A 1 94 ? 1.770 13.625 5.891 1.00 95.44 94 ARG A N 1
ATOM 695 C CA . ARG A 1 94 ? 2.505 13.082 7.039 1.00 95.44 94 ARG A CA 1
ATOM 696 C C . ARG A 1 94 ? 2.559 11.552 7.063 1.00 95.44 94 ARG A C 1
ATOM 698 O O . ARG A 1 94 ? 3.141 10.984 7.976 1.00 95.44 94 ARG A O 1
ATOM 705 N N . ILE A 1 95 ? 1.985 10.886 6.058 1.00 96.44 95 ILE A N 1
ATOM 706 C CA . ILE A 1 95 ? 2.065 9.424 5.903 1.00 96.44 95 ILE A CA 1
ATOM 707 C C . ILE A 1 95 ? 3.416 9.036 5.291 1.00 96.44 95 ILE A C 1
ATOM 709 O O . ILE A 1 95 ? 3.584 9.079 4.076 1.00 96.44 95 ILE A O 1
ATOM 713 N N . GLU A 1 96 ? 4.395 8.695 6.120 1.00 93.81 96 GLU A N 1
ATOM 714 C CA . GLU A 1 96 ? 5.737 8.342 5.645 1.00 93.81 96 GLU A CA 1
ATOM 715 C C . GLU A 1 96 ? 5.746 7.024 4.847 1.00 93.81 96 GLU A C 1
ATOM 717 O O . GLU A 1 96 ? 5.013 6.082 5.152 1.00 93.81 96 GLU A O 1
ATOM 722 N N . GLY A 1 97 ? 6.576 6.966 3.799 1.00 91.94 97 GLY A N 1
ATOM 723 C CA . GLY A 1 97 ? 6.766 5.778 2.954 1.00 91.94 97 GLY A CA 1
ATOM 724 C C . GLY A 1 97 ? 5.836 5.652 1.740 1.00 91.94 97 GLY A C 1
ATOM 725 O O . GLY A 1 97 ? 5.981 4.695 0.977 1.00 91.94 97 GLY A O 1
ATOM 726 N N . ILE A 1 98 ? 4.907 6.592 1.536 1.00 94.25 98 ILE A N 1
ATOM 727 C CA . ILE A 1 98 ? 3.964 6.601 0.403 1.00 94.25 98 ILE A CA 1
ATOM 728 C C . ILE A 1 98 ? 3.890 7.986 -0.257 1.00 94.25 98 ILE A C 1
ATOM 730 O O . ILE A 1 98 ? 4.482 8.934 0.246 1.00 94.25 98 ILE A O 1
ATOM 734 N N . GLY A 1 99 ? 3.131 8.124 -1.349 1.00 86.75 99 GLY A N 1
ATOM 735 C CA . GLY A 1 99 ? 2.735 9.434 -1.884 1.00 86.75 99 GLY A CA 1
ATOM 736 C C . GLY A 1 99 ? 3.850 10.210 -2.596 1.00 86.75 99 GLY A C 1
ATOM 737 O O . GLY A 1 99 ? 3.890 11.438 -2.542 1.00 86.75 99 GLY A O 1
ATOM 738 N N . ASP A 1 100 ? 4.724 9.514 -3.330 1.00 84.25 100 ASP A N 1
ATOM 739 C CA . ASP A 1 100 ? 5.912 10.075 -4.005 1.00 84.25 100 ASP A CA 1
ATOM 740 C C . ASP A 1 100 ? 5.620 11.006 -5.211 1.00 84.25 100 ASP A C 1
ATOM 742 O O . ASP A 1 100 ? 6.530 11.386 -5.950 1.00 84.25 100 ASP A O 1
ATOM 746 N N . LYS A 1 101 ? 4.364 11.428 -5.414 1.00 88.19 101 LYS A N 1
ATOM 747 C CA . LYS A 1 101 ? 3.934 12.425 -6.424 1.00 88.19 101 LYS A CA 1
ATOM 748 C C . LYS A 1 101 ? 4.152 12.033 -7.882 1.00 88.19 101 LYS A C 1
ATOM 750 O O . LYS A 1 101 ? 4.133 12.889 -8.766 1.00 88.19 101 LYS A O 1
ATOM 755 N N . HIS A 1 102 ? 4.381 10.756 -8.156 1.00 90.88 102 HIS A N 1
ATOM 756 C CA . HIS A 1 102 ? 4.447 10.255 -9.518 1.00 90.88 102 HIS A CA 1
ATOM 757 C C . HIS A 1 102 ? 4.021 8.792 -9.588 1.00 90.88 102 HIS A C 1
ATOM 759 O O . HIS A 1 102 ? 4.110 8.035 -8.622 1.00 90.88 102 HIS A O 1
ATOM 765 N N . VAL A 1 103 ? 3.599 8.366 -10.775 1.00 95.69 103 VAL A N 1
ATOM 766 C CA . VAL A 1 103 ? 3.321 6.954 -11.037 1.00 95.69 103 VAL A CA 1
ATOM 767 C C . VAL A 1 103 ? 4.650 6.246 -11.294 1.00 95.69 103 VAL A C 1
ATOM 769 O O . VAL A 1 103 ? 5.406 6.618 -12.197 1.00 95.69 103 VAL A O 1
ATOM 772 N N . THR A 1 104 ? 4.991 5.251 -10.477 1.00 96.69 104 THR A N 1
ATOM 773 C CA . THR A 1 104 ? 6.274 4.541 -10.590 1.00 96.69 104 THR A CA 1
ATOM 774 C C . THR A 1 104 ? 6.293 3.631 -11.820 1.00 96.69 104 THR A C 1
ATOM 776 O O . THR A 1 104 ? 5.252 3.180 -12.310 1.00 96.69 104 THR A O 1
ATOM 779 N N . TRP A 1 105 ? 7.480 3.357 -12.364 1.00 98.00 105 TRP A N 1
ATOM 780 C CA . TRP A 1 105 ? 7.611 2.576 -13.595 1.00 98.00 105 TRP A CA 1
ATOM 781 C C . TRP A 1 105 ? 7.109 1.146 -13.402 1.00 98.00 105 TRP A C 1
ATOM 783 O O . TRP A 1 105 ? 6.438 0.614 -14.286 1.00 98.00 105 TRP A O 1
ATOM 793 N N . ILE A 1 106 ? 7.357 0.568 -12.223 1.00 97.94 106 ILE A N 1
ATOM 794 C CA . ILE A 1 106 ? 6.958 -0.801 -11.870 1.00 97.94 106 ILE A CA 1
ATOM 795 C C . ILE A 1 106 ? 5.485 -0.953 -11.465 1.00 97.94 106 ILE A C 1
ATOM 797 O O . ILE A 1 106 ? 5.034 -2.080 -11.286 1.00 97.94 106 ILE A O 1
ATOM 801 N N . HIS A 1 107 ? 4.719 0.135 -11.324 1.00 97.88 107 HIS A N 1
ATOM 802 C CA . HIS A 1 107 ? 3.306 0.045 -10.950 1.00 97.88 107 HIS A CA 1
ATOM 803 C C . HIS A 1 107 ? 2.455 -0.489 -12.113 1.00 97.88 107 HIS A C 1
ATOM 805 O O . HIS A 1 107 ? 2.232 0.225 -13.097 1.00 97.88 107 HIS A O 1
ATOM 811 N N . ASN A 1 108 ? 1.929 -1.710 -12.001 1.00 98.06 108 ASN A N 1
ATOM 812 C CA . ASN A 1 108 ? 0.938 -2.224 -12.945 1.00 98.06 108 ASN A CA 1
ATOM 813 C C . ASN A 1 108 ? -0.459 -1.639 -12.678 1.00 98.06 108 ASN A C 1
ATOM 815 O O . ASN A 1 108 ? -1.334 -2.303 -12.128 1.00 98.06 108 ASN A O 1
ATOM 819 N N . VAL A 1 109 ? -0.683 -0.394 -13.099 1.00 98.00 109 VAL A N 1
ATOM 820 C CA . VAL A 1 109 ? -1.977 0.298 -12.932 1.00 98.00 109 VAL A CA 1
ATOM 821 C C . VAL A 1 109 ? -3.145 -0.422 -13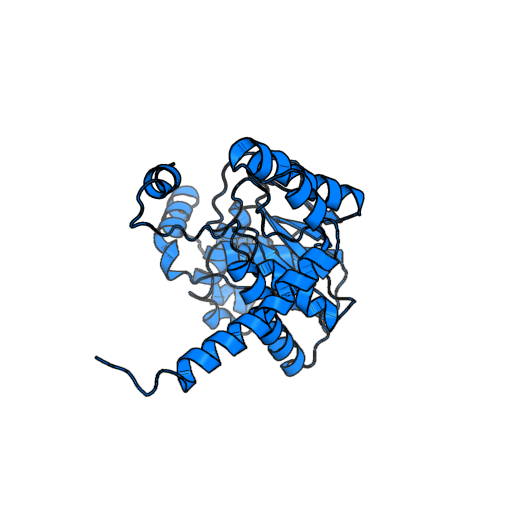.617 1.00 98.00 109 VAL A C 1
ATOM 823 O O . VAL A 1 109 ? -4.299 -0.197 -13.260 1.00 98.00 109 VAL A O 1
ATOM 826 N N . TRP A 1 110 ? -2.868 -1.297 -14.591 1.00 98.12 110 TRP A N 1
ATOM 827 C CA . TRP A 1 110 ? -3.890 -2.087 -15.279 1.00 98.12 110 TRP A CA 1
ATOM 828 C C . TRP A 1 110 ? -4.456 -3.215 -14.411 1.00 98.12 110 TRP A C 1
ATOM 830 O O . TRP A 1 110 ? -5.563 -3.679 -14.676 1.00 98.12 110 TRP A O 1
ATOM 840 N N . ALA A 1 111 ? -3.732 -3.617 -13.362 1.00 97.44 111 ALA A N 1
ATOM 841 C CA . ALA A 1 111 ? -4.169 -4.615 -12.391 1.00 97.44 111 ALA A CA 1
ATOM 842 C C . ALA A 1 111 ? -4.917 -4.021 -11.182 1.00 97.44 111 ALA A C 1
ATOM 844 O O . ALA A 1 111 ? -5.432 -4.788 -10.369 1.00 97.44 111 ALA A O 1
ATOM 845 N N . THR A 1 112 ? -4.998 -2.694 -11.055 1.00 98.25 112 THR A N 1
ATOM 846 C CA . THR A 1 112 ? -5.715 -1.991 -9.976 1.00 98.25 112 THR A CA 1
ATOM 847 C C . THR A 1 112 ? -7.203 -1.870 -10.307 1.00 98.25 112 THR A C 1
ATOM 849 O O . THR A 1 112 ? -7.539 -1.539 -11.443 1.00 98.25 112 THR A O 1
ATOM 852 N N . ASP A 1 113 ? -8.101 -2.105 -9.346 1.00 98.56 113 ASP A N 1
ATOM 853 C CA . ASP A 1 113 ? -9.564 -1.970 -9.524 1.00 98.56 113 ASP A CA 1
ATOM 854 C C . ASP A 1 113 ? -10.146 -0.751 -8.827 1.00 98.56 113 ASP A C 1
ATOM 856 O O . ASP A 1 113 ? -11.120 -0.173 -9.301 1.00 98.56 113 ASP A O 1
ATOM 860 N N . LEU A 1 114 ? -9.544 -0.352 -7.711 1.00 98.50 114 LEU A N 1
ATOM 861 C CA . LEU A 1 114 ? -10.028 0.752 -6.901 1.00 98.50 114 LEU A CA 1
ATOM 862 C C . LEU A 1 114 ? -8.854 1.593 -6.430 1.00 98.50 114 LEU A C 1
ATOM 864 O O . LEU A 1 114 ? -7.817 1.061 -6.037 1.00 98.50 114 LEU A O 1
ATOM 868 N N . LEU A 1 115 ? -9.041 2.902 -6.442 1.00 98.50 115 LEU A N 1
ATOM 869 C CA . LEU A 1 115 ? -8.187 3.845 -5.748 1.00 98.50 115 LEU A CA 1
ATOM 870 C C . LEU A 1 115 ? -8.957 4.407 -4.555 1.00 98.50 115 LEU A C 1
ATOM 872 O O . LEU A 1 115 ? -10.109 4.814 -4.704 1.00 98.50 115 LEU A O 1
ATOM 876 N N . VAL A 1 116 ? -8.313 4.438 -3.393 1.00 98.44 116 VAL A N 1
ATOM 877 C CA . VAL A 1 116 ? -8.861 4.997 -2.158 1.00 98.44 116 VAL A CA 1
ATOM 878 C C . VAL A 1 116 ? -7.932 6.088 -1.640 1.00 98.44 116 VAL A C 1
ATOM 880 O O . VAL A 1 116 ? -6.735 5.866 -1.463 1.00 98.44 116 VAL A O 1
ATOM 883 N N . CYS A 1 117 ? -8.490 7.260 -1.358 1.00 97.81 117 CYS A N 1
ATOM 884 C CA . CYS A 1 117 ? -7.792 8.340 -0.683 1.00 97.81 117 CYS A CA 1
ATOM 885 C C . CYS A 1 117 ? -8.073 8.308 0.824 1.00 97.81 117 CYS A C 1
ATOM 887 O O . CYS A 1 117 ? -9.230 8.209 1.256 1.00 97.81 117 CYS A O 1
ATOM 889 N N . VAL A 1 118 ? -7.007 8.420 1.616 1.00 97.81 118 VAL A N 1
ATOM 890 C CA . VAL A 1 118 ? -7.058 8.454 3.085 1.00 97.81 118 VAL A CA 1
ATOM 891 C C . VAL A 1 118 ? -6.437 9.751 3.590 1.00 97.81 118 VAL A C 1
ATOM 893 O O . VAL A 1 118 ? -5.455 10.239 3.027 1.00 97.81 118 VAL A O 1
ATOM 896 N N . ASP A 1 119 ? -7.037 10.334 4.621 1.00 97.31 119 ASP A N 1
ATOM 897 C CA . ASP A 1 119 ? -6.547 11.564 5.226 1.00 97.31 119 ASP A CA 1
ATOM 898 C C . ASP A 1 119 ? -5.337 11.291 6.139 1.00 97.31 119 ASP A C 1
ATOM 900 O O . ASP A 1 119 ? -5.324 10.336 6.922 1.00 97.31 119 ASP A O 1
ATOM 904 N N . ASP A 1 120 ? -4.290 12.111 6.035 1.00 97.00 120 ASP A N 1
ATOM 905 C CA . ASP A 1 120 ? -3.090 11.921 6.848 1.00 97.00 120 ASP A CA 1
ATOM 906 C C . ASP A 1 120 ? -3.307 12.190 8.345 1.00 97.00 120 ASP A C 1
ATOM 908 O O . ASP A 1 120 ? -2.649 11.554 9.169 1.00 97.00 120 ASP A O 1
ATOM 912 N N . GLN A 1 121 ? -4.242 13.070 8.708 1.00 97.38 121 GLN A N 1
ATOM 913 C CA . GLN A 1 121 ? -4.583 13.387 10.089 1.00 97.38 121 GLN A CA 1
ATOM 914 C C . GLN A 1 121 ? -5.274 12.193 10.746 1.00 97.38 121 GLN A C 1
ATOM 916 O O . GLN A 1 121 ? -4.904 11.807 11.854 1.00 97.38 121 GLN A O 1
ATOM 921 N N . GLU A 1 122 ? -6.192 11.550 10.024 1.00 97.75 122 GLU A N 1
ATOM 922 C CA . GLU A 1 122 ? -6.837 10.309 10.461 1.00 97.75 122 GLU A CA 1
ATOM 923 C C . GLU A 1 122 ? -5.803 9.195 10.701 1.00 97.75 122 GLU A C 1
ATOM 925 O O . GLU A 1 122 ? -5.886 8.469 11.690 1.00 97.75 122 GLU A O 1
ATOM 930 N N . CYS A 1 123 ? -4.770 9.087 9.858 1.00 97.94 123 CYS A N 1
ATOM 931 C CA . CYS A 1 123 ? -3.707 8.097 10.061 1.00 97.94 123 CYS A CA 1
ATOM 932 C C . CYS A 1 123 ? -2.898 8.352 11.341 1.00 97.94 123 CYS A C 1
ATOM 934 O O . CYS A 1 123 ? -2.547 7.406 12.046 1.00 97.94 123 CYS A O 1
ATOM 936 N N . LEU A 1 124 ? -2.595 9.616 11.647 1.00 98.00 124 LEU A N 1
ATOM 937 C CA . LEU A 1 124 ? -1.854 9.999 12.852 1.00 98.00 124 LEU A CA 1
ATOM 938 C C . LEU A 1 124 ? -2.668 9.754 14.126 1.00 98.00 124 LEU A C 1
ATOM 940 O O . LEU A 1 124 ? -2.157 9.182 15.088 1.00 98.00 124 LEU A O 1
ATOM 944 N N . GLU A 1 125 ? -3.940 10.148 14.119 1.00 98.06 125 GLU A N 1
ATOM 945 C CA . GLU A 1 125 ? -4.851 9.930 15.244 1.00 98.06 125 GLU A CA 1
ATOM 946 C C . GLU A 1 125 ? -5.116 8.444 15.480 1.00 98.06 125 GLU A C 1
ATOM 948 O O . GLU A 1 125 ? -5.132 7.994 16.630 1.00 98.06 125 GLU A O 1
ATOM 953 N N . GLY A 1 126 ? -5.278 7.680 14.395 1.00 98.06 126 GLY A N 1
ATOM 954 C CA . GLY A 1 126 ? -5.414 6.230 14.437 1.00 98.06 126 GLY A CA 1
ATOM 955 C C . GLY A 1 126 ? -4.161 5.550 14.987 1.00 98.06 126 GLY A C 1
ATOM 956 O O . GLY A 1 126 ? -4.287 4.641 15.802 1.00 98.06 126 GLY A O 1
ATOM 957 N N . LEU A 1 127 ? -2.965 6.019 14.616 1.00 98.00 127 LEU A N 1
ATOM 958 C CA . LEU A 1 127 ? -1.707 5.494 15.149 1.00 98.00 127 LEU A CA 1
ATOM 959 C C . LEU A 1 127 ? -1.596 5.700 16.663 1.00 98.00 127 LEU A C 1
ATOM 961 O O . LEU A 1 127 ? -1.302 4.752 17.385 1.00 98.00 127 LEU A O 1
ATOM 965 N N . GLU A 1 128 ? -1.867 6.909 17.161 1.00 98.12 128 GLU A N 1
ATOM 966 C CA . GLU A 1 128 ? -1.862 7.175 18.606 1.00 98.12 128 GLU A CA 1
ATOM 967 C C . GLU A 1 128 ? -2.916 6.328 19.339 1.00 98.12 128 GLU A C 1
ATOM 969 O O . GLU A 1 128 ? -2.625 5.812 20.417 1.00 98.12 128 GLU A O 1
ATOM 974 N N . LEU A 1 129 ? -4.102 6.110 18.748 1.00 98.31 129 LEU A N 1
ATOM 975 C CA . LEU A 1 129 ? -5.122 5.242 19.346 1.00 98.31 129 LEU A CA 1
ATOM 976 C C . LEU A 1 129 ? -4.662 3.779 19.438 1.00 98.31 129 LEU A C 1
ATOM 978 O O . LEU A 1 129 ? -4.839 3.163 20.487 1.00 98.31 129 LEU A O 1
ATOM 982 N N . LEU A 1 130 ? -4.065 3.226 18.379 1.00 97.69 130 LEU A N 1
ATOM 983 C CA . LEU A 1 130 ? -3.535 1.856 18.400 1.00 97.69 130 LEU A CA 1
ATOM 984 C C . LEU A 1 130 ? -2.362 1.713 19.383 1.00 97.69 130 LEU A C 1
ATOM 986 O O . LEU A 1 130 ? -2.245 0.687 20.045 1.00 97.69 130 LEU A O 1
ATOM 990 N N . GLN A 1 131 ? -1.531 2.751 19.516 1.00 97.81 131 GLN A N 1
ATOM 991 C CA . GLN A 1 131 ? -0.361 2.739 20.393 1.00 97.81 131 GLN A CA 1
ATOM 992 C C . GLN A 1 131 ? -0.713 2.916 21.878 1.00 97.81 131 GLN A C 1
ATOM 994 O O . GLN A 1 131 ? -0.084 2.303 22.736 1.00 97.81 131 GLN A O 1
ATOM 999 N N . GLN A 1 132 ? -1.672 3.787 22.203 1.00 97.56 132 GLN A N 1
ATOM 1000 C CA . GLN A 1 132 ? -1.923 4.230 23.582 1.00 97.56 132 GLN A CA 1
ATOM 1001 C C . GLN A 1 132 ? -3.332 3.918 24.108 1.00 97.56 132 GLN A C 1
ATOM 1003 O O . GLN A 1 132 ? -3.566 4.062 25.305 1.00 97.56 132 GLN A O 1
ATOM 1008 N N . GLY A 1 133 ? -4.274 3.502 23.256 1.00 97.44 133 GLY A N 1
ATOM 1009 C CA . GLY A 1 133 ? -5.645 3.158 23.648 1.00 97.44 133 GLY A CA 1
ATOM 1010 C C . GLY A 1 133 ? -6.078 1.683 23.580 1.00 97.44 133 GLY A C 1
ATOM 1011 O O . GLY A 1 133 ? -7.273 1.469 23.348 1.00 97.44 133 GLY A O 1
ATOM 1012 N N . PRO A 1 134 ? -5.222 0.652 23.784 1.00 97.75 134 PRO A N 1
ATOM 1013 C CA . PRO A 1 134 ? -5.682 -0.741 23.850 1.00 97.75 134 PRO A CA 1
ATOM 1014 C C . PRO A 1 134 ? -6.845 -0.998 24.820 1.00 97.75 134 PRO A C 1
ATOM 1016 O O . PRO A 1 134 ? -7.734 -1.790 24.516 1.00 97.75 134 PRO A O 1
ATOM 1019 N N . ASP A 1 135 ? -6.893 -0.315 25.968 1.00 97.44 135 ASP A N 1
ATOM 1020 C CA . ASP A 1 135 ? -7.981 -0.448 26.947 1.00 97.44 135 ASP A CA 1
ATOM 1021 C C . ASP A 1 135 ? -9.319 0.087 26.410 1.00 97.44 135 ASP A C 1
ATOM 1023 O O . ASP A 1 135 ? -10.383 -0.486 26.663 1.00 97.44 135 ASP A O 1
ATOM 1027 N N . VAL A 1 136 ? -9.269 1.172 25.634 1.00 97.25 136 VAL A N 1
ATOM 1028 C CA . VAL A 1 136 ? -10.437 1.742 24.961 1.00 97.25 136 VAL A CA 1
ATOM 1029 C C . VAL A 1 136 ? -10.905 0.813 23.847 1.00 97.25 136 VAL A C 1
ATOM 1031 O O . VAL A 1 136 ? -12.095 0.511 23.793 1.00 97.25 136 VAL A O 1
ATOM 1034 N N . LEU A 1 137 ? -9.995 0.286 23.024 1.00 97.00 137 LEU A N 1
ATOM 1035 C CA . LEU A 1 137 ? -10.321 -0.706 21.992 1.00 97.00 137 LEU A CA 1
ATOM 1036 C C . LEU A 1 137 ? -10.972 -1.959 22.600 1.00 97.00 137 LEU A C 1
ATOM 1038 O O . LEU A 1 137 ? -11.994 -2.426 22.093 1.00 97.00 137 LEU A O 1
ATOM 1042 N N . ALA A 1 138 ? -10.447 -2.445 23.728 1.00 97.38 138 ALA A N 1
ATOM 1043 C CA . ALA A 1 138 ? -11.021 -3.575 24.451 1.00 97.38 138 ALA A CA 1
ATOM 1044 C C . ALA A 1 138 ? -12.436 -3.277 24.975 1.00 97.38 138 ALA A C 1
ATOM 1046 O O . ALA A 1 138 ? -13.349 -4.091 24.829 1.00 97.38 138 ALA A O 1
ATOM 1047 N N . SER A 1 139 ? -12.660 -2.074 25.518 1.00 95.62 139 SER A N 1
ATOM 1048 C CA . SER A 1 139 ? -13.996 -1.649 25.966 1.00 95.62 139 SER A CA 1
ATOM 1049 C C . SER A 1 139 ? -15.025 -1.535 24.833 1.00 95.62 139 SER A C 1
ATOM 1051 O O . SER A 1 139 ? -16.226 -1.533 25.088 1.00 95.62 139 SER A O 1
ATOM 1053 N N . GLU A 1 140 ? -14.553 -1.484 23.589 1.00 94.25 140 GLU A N 1
ATOM 1054 C CA . GLU A 1 140 ? -15.351 -1.386 22.368 1.00 94.25 140 GLU A CA 1
ATOM 1055 C C . GLU A 1 140 ? -15.519 -2.731 21.641 1.00 94.25 140 GLU A C 1
ATOM 1057 O O . GLU A 1 140 ? -16.047 -2.768 20.526 1.00 94.25 140 GLU A O 1
ATOM 1062 N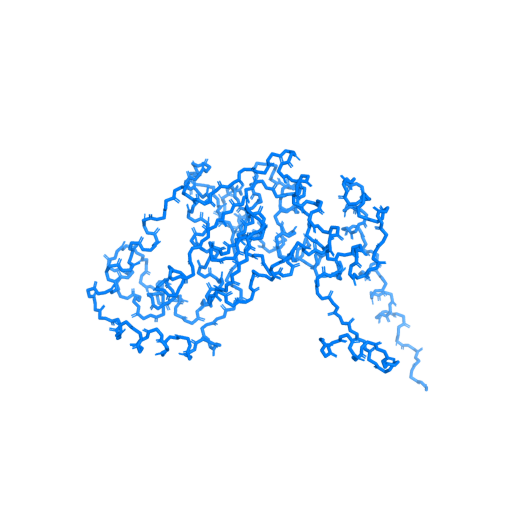 N . GLY A 1 141 ? -15.104 -3.832 22.278 1.00 93.94 141 GLY A N 1
ATOM 1063 C CA . GLY A 1 141 ? -15.342 -5.200 21.819 1.00 93.94 141 GLY A CA 1
ATOM 1064 C C . GLY A 1 141 ? -14.195 -5.839 21.037 1.00 93.94 141 GLY A C 1
ATOM 1065 O O . GLY A 1 141 ? -14.368 -6.949 20.537 1.00 93.94 141 GLY A O 1
ATOM 1066 N N . VAL A 1 142 ? -13.037 -5.180 20.926 1.00 95.81 142 VAL A N 1
ATOM 1067 C CA . VAL A 1 142 ? -11.811 -5.856 20.474 1.00 95.81 142 VAL A CA 1
ATOM 1068 C C . VAL A 1 142 ? -11.343 -6.786 21.594 1.00 95.81 142 VAL A C 1
ATOM 1070 O O . VAL A 1 142 ? -11.415 -6.428 22.766 1.00 95.81 142 VAL A O 1
ATOM 1073 N N . ASP A 1 143 ? -10.877 -7.986 21.257 1.00 97.81 143 ASP A N 1
ATOM 1074 C CA . ASP A 1 143 ? -10.252 -8.854 22.255 1.00 97.81 143 ASP A CA 1
ATOM 1075 C C . ASP A 1 143 ? -9.074 -8.128 22.938 1.00 97.81 143 ASP A C 1
ATOM 1077 O O . ASP A 1 143 ? -8.302 -7.431 22.280 1.00 97.81 143 ASP A O 1
ATOM 1081 N N . ALA A 1 144 ? -8.958 -8.247 24.262 1.00 97.62 144 ALA A N 1
ATOM 1082 C CA . ALA A 1 144 ? -8.004 -7.451 25.030 1.00 97.62 144 ALA A CA 1
ATOM 1083 C C . ALA A 1 144 ? -6.544 -7.833 24.737 1.00 97.62 144 ALA A C 1
ATOM 1085 O O . ALA A 1 144 ? -5.683 -6.952 24.693 1.00 97.62 144 ALA A O 1
ATOM 1086 N N . GLU A 1 145 ? -6.263 -9.120 24.509 1.00 97.88 145 GLU A N 1
ATOM 1087 C CA . GLU A 1 145 ? -4.922 -9.584 24.143 1.00 97.88 145 GLU A CA 1
ATOM 1088 C C . GLU A 1 145 ? -4.578 -9.140 22.720 1.00 97.88 145 GLU A C 1
ATOM 1090 O O . GLU A 1 145 ? -3.479 -8.642 22.470 1.00 97.88 145 GLU A O 1
ATOM 1095 N N . LEU A 1 146 ? -5.546 -9.224 21.803 1.00 96.44 146 LEU A N 1
ATOM 1096 C CA . LEU A 1 146 ? -5.389 -8.723 20.443 1.00 96.44 146 LEU A CA 1
ATOM 1097 C C . LEU A 1 146 ? -5.135 -7.209 20.418 1.00 96.44 146 LEU A C 1
ATOM 1099 O O . LEU A 1 146 ? -4.197 -6.767 19.758 1.00 96.44 146 LEU A O 1
ATOM 1103 N N . ALA A 1 147 ? -5.913 -6.416 21.158 1.00 97.44 147 ALA A N 1
ATOM 1104 C CA . ALA A 1 147 ? -5.723 -4.970 21.248 1.00 97.44 147 ALA A CA 1
ATOM 1105 C C . ALA A 1 147 ? -4.343 -4.615 21.824 1.00 97.44 147 ALA A C 1
ATOM 1107 O O . ALA A 1 147 ? -3.674 -3.720 21.314 1.00 97.44 147 ALA A O 1
ATOM 1108 N N . ALA A 1 148 ? -3.888 -5.341 22.852 1.00 97.88 148 ALA A N 1
ATOM 1109 C CA . ALA A 1 148 ? -2.549 -5.166 23.406 1.00 97.88 148 ALA A CA 1
ATOM 1110 C C . ALA A 1 148 ? -1.445 -5.531 22.396 1.00 97.88 148 ALA A C 1
ATOM 1112 O O . ALA A 1 148 ? -0.414 -4.866 22.362 1.00 97.88 148 ALA A O 1
ATOM 1113 N N . SER A 1 149 ? -1.668 -6.535 21.539 1.00 97.00 149 SER A N 1
ATOM 1114 C CA . SER A 1 149 ? -0.703 -6.948 20.507 1.00 97.00 149 SER A CA 1
ATOM 1115 C C . SER A 1 149 ? -0.495 -5.920 19.387 1.00 97.00 149 SER A C 1
ATOM 1117 O O . SER A 1 149 ? 0.463 -6.035 18.626 1.00 97.00 149 SER A O 1
ATOM 1119 N N . TRP A 1 150 ? -1.382 -4.928 19.262 1.00 96.69 150 TRP A N 1
ATOM 1120 C CA . TRP A 1 150 ? -1.268 -3.870 18.253 1.00 96.69 150 TRP A CA 1
ATOM 1121 C C . TRP A 1 150 ? -0.335 -2.733 18.664 1.00 96.69 150 TRP A C 1
ATOM 1123 O O . TRP A 1 150 ? 0.096 -1.966 17.799 1.00 96.69 150 TRP A O 1
ATOM 1133 N N . VAL A 1 151 ? 0.010 -2.640 19.951 1.00 97.75 151 VAL A N 1
ATOM 1134 C CA . VAL A 1 151 ? 1.041 -1.715 20.432 1.00 97.75 151 VAL A CA 1
ATOM 1135 C C . VAL A 1 151 ? 2.361 -2.057 19.744 1.00 97.75 151 VAL A C 1
ATOM 1137 O O . VAL A 1 151 ? 2.732 -3.223 19.636 1.00 97.75 151 VAL A O 1
ATOM 1140 N N . ASP A 1 152 ? 3.044 -1.038 19.231 1.00 97.19 152 ASP A N 1
ATOM 1141 C CA . ASP A 1 152 ? 4.275 -1.124 18.439 1.00 97.19 152 ASP A CA 1
ATOM 1142 C C . ASP A 1 152 ? 4.168 -1.815 17.067 1.00 97.19 152 ASP A C 1
ATOM 1144 O O . ASP A 1 152 ? 5.111 -1.746 16.274 1.00 97.19 152 ASP A O 1
ATOM 1148 N N . ALA A 1 153 ? 3.024 -2.414 16.727 1.00 96.62 153 ALA A N 1
ATOM 1149 C CA . ALA A 1 153 ? 2.862 -3.197 15.503 1.00 96.62 153 ALA A CA 1
ATOM 1150 C C . ALA A 1 153 ? 2.673 -2.351 14.232 1.00 96.62 153 ALA A C 1
ATOM 1152 O O . ALA A 1 153 ? 2.830 -2.871 13.127 1.00 96.62 153 ALA A O 1
ATOM 1153 N N . PHE A 1 154 ? 2.323 -1.068 14.370 1.00 97.38 154 PHE A N 1
ATOM 1154 C CA . PHE A 1 154 ? 1.960 -0.207 13.245 1.00 97.38 154 PHE A CA 1
ATOM 1155 C C . PHE A 1 154 ? 2.814 1.059 13.174 1.00 97.38 154 PHE A C 1
ATOM 1157 O O . PHE A 1 154 ? 2.999 1.764 14.160 1.00 97.38 154 PHE A O 1
ATOM 1164 N N . GLY A 1 155 ? 3.249 1.394 11.964 1.00 97.56 155 GLY A N 1
ATOM 1165 C CA . GLY A 1 155 ? 3.586 2.746 11.540 1.00 97.56 155 GLY A CA 1
ATOM 1166 C C . GLY A 1 155 ? 2.411 3.446 10.852 1.00 97.56 155 GLY A C 1
ATOM 1167 O O . GLY A 1 155 ? 1.345 2.867 10.618 1.00 97.56 155 GLY A O 1
ATOM 1168 N N . ILE A 1 156 ? 2.614 4.709 10.468 1.00 97.62 156 ILE A N 1
ATOM 1169 C CA . ILE A 1 156 ? 1.553 5.581 9.920 1.00 97.62 156 ILE A CA 1
ATOM 1170 C C . ILE A 1 156 ? 0.964 5.004 8.620 1.00 97.62 156 ILE A C 1
ATOM 1172 O O . ILE A 1 156 ? -0.250 5.026 8.414 1.00 97.62 156 ILE A O 1
ATOM 1176 N N . SER A 1 157 ? 1.808 4.450 7.740 1.00 97.69 157 SER A N 1
ATOM 1177 C CA . SER A 1 157 ? 1.348 3.839 6.482 1.00 97.69 157 SER A CA 1
ATOM 1178 C C . SER A 1 157 ? 0.575 2.532 6.697 1.00 97.69 157 SER A C 1
ATOM 1180 O O . SER A 1 157 ? -0.334 2.231 5.924 1.00 97.69 157 SER A O 1
ATOM 1182 N N . GLY A 1 158 ? 0.870 1.791 7.772 1.00 98.06 158 GLY A N 1
ATOM 1183 C CA . GLY A 1 158 ? 0.086 0.629 8.192 1.00 98.06 158 GLY A CA 1
ATOM 1184 C C . GLY A 1 158 ? -1.332 1.022 8.610 1.00 98.06 158 GLY A C 1
ATOM 1185 O O . GLY A 1 158 ? -2.298 0.388 8.190 1.00 98.06 158 GLY A O 1
ATOM 1186 N N . VAL A 1 159 ? -1.479 2.127 9.347 1.00 98.31 159 VAL A N 1
ATOM 1187 C CA . VAL A 1 159 ? -2.802 2.682 9.684 1.00 98.31 159 VAL A CA 1
ATOM 1188 C C . VAL A 1 159 ? -3.542 3.145 8.429 1.00 98.31 159 VAL A C 1
ATOM 1190 O O . VAL A 1 159 ? -4.710 2.809 8.257 1.00 98.31 159 VAL A O 1
ATOM 1193 N N . CYS A 1 160 ? -2.860 3.832 7.507 1.00 98.44 160 CYS A N 1
ATOM 1194 C CA . CYS A 1 160 ? -3.431 4.239 6.216 1.00 98.44 160 CYS A CA 1
ATOM 1195 C C . CYS A 1 160 ? -4.032 3.048 5.447 1.00 98.44 160 CYS A C 1
ATOM 1197 O O . CYS A 1 160 ? -5.173 3.092 4.984 1.00 98.44 160 CYS A O 1
ATOM 1199 N N . ASN A 1 161 ? -3.287 1.946 5.391 1.00 98.56 161 ASN A N 1
ATOM 1200 C CA . ASN A 1 161 ? -3.717 0.675 4.819 1.00 98.56 161 ASN A CA 1
ATOM 1201 C C . ASN A 1 161 ? -4.978 0.107 5.493 1.00 98.56 161 ASN A C 1
ATOM 1203 O O . ASN A 1 161 ? -5.907 -0.322 4.803 1.00 98.56 161 ASN A O 1
ATOM 1207 N N . VAL A 1 162 ? -5.055 0.142 6.827 1.00 98.25 162 VAL A N 1
ATOM 1208 C CA . VAL A 1 162 ? -6.243 -0.294 7.583 1.00 98.25 162 VAL A CA 1
ATOM 1209 C C . VAL A 1 162 ? -7.458 0.586 7.275 1.00 98.25 162 VAL A C 1
ATOM 1211 O O . VAL A 1 162 ? -8.531 0.060 6.981 1.00 98.25 162 VAL A O 1
ATOM 1214 N N . LEU A 1 163 ? -7.310 1.913 7.275 1.00 98.50 163 LEU A N 1
ATOM 1215 C CA . LEU A 1 163 ? -8.417 2.830 6.975 1.00 98.50 163 LEU A CA 1
ATOM 1216 C C . LEU A 1 163 ? -8.941 2.636 5.549 1.00 98.50 163 LEU A C 1
ATOM 1218 O O . LEU A 1 163 ? -10.151 2.532 5.332 1.00 98.50 163 LEU A O 1
ATOM 1222 N N . ALA A 1 164 ? -8.039 2.476 4.581 1.00 98.50 164 ALA A N 1
ATOM 1223 C CA . ALA A 1 164 ? -8.422 2.149 3.216 1.00 98.50 164 ALA A CA 1
ATOM 1224 C C . ALA A 1 164 ? -9.087 0.774 3.094 1.00 98.50 164 ALA A C 1
ATOM 1226 O O . ALA A 1 164 ? -10.013 0.616 2.301 1.00 98.50 164 ALA A O 1
ATOM 1227 N N . SER A 1 165 ? -8.666 -0.202 3.900 1.00 98.56 165 SER A N 1
ATOM 1228 C CA . SER A 1 165 ? -9.294 -1.525 3.956 1.00 98.56 165 SER A CA 1
ATOM 1229 C C . SER A 1 165 ? -10.738 -1.444 4.445 1.00 98.56 165 SER A C 1
ATOM 1231 O O . SER A 1 165 ? -11.617 -2.075 3.860 1.00 98.56 165 SER A O 1
ATOM 1233 N N . ILE A 1 166 ? -11.015 -0.599 5.444 1.00 97.88 166 ILE A N 1
ATOM 1234 C CA . ILE A 1 166 ? -12.380 -0.327 5.915 1.00 97.88 166 ILE A CA 1
ATOM 1235 C C . ILE A 1 166 ? -13.215 0.318 4.801 1.00 97.88 166 ILE A C 1
ATOM 1237 O O . ILE A 1 166 ? -14.342 -0.115 4.548 1.00 97.88 166 ILE A O 1
ATOM 1241 N N . LYS A 1 167 ? -12.670 1.325 4.103 1.00 98.25 167 LYS A N 1
ATOM 1242 C CA . LYS A 1 167 ? -13.349 1.963 2.963 1.00 98.25 167 LYS A CA 1
ATOM 1243 C C . LYS A 1 167 ? -13.633 0.970 1.831 1.00 98.25 167 LYS A C 1
ATOM 1245 O O . LYS A 1 167 ? -14.752 0.938 1.325 1.00 98.25 167 LYS A O 1
ATOM 1250 N N . ALA A 1 168 ? -12.660 0.136 1.466 1.00 97.88 168 ALA A N 1
ATOM 1251 C CA . ALA A 1 168 ? -12.797 -0.872 0.417 1.00 97.88 168 ALA A CA 1
ATOM 1252 C C . ALA A 1 168 ? -13.842 -1.939 0.774 1.00 97.88 168 ALA A C 1
ATOM 1254 O O . ALA A 1 168 ? -14.702 -2.244 -0.051 1.00 97.88 168 ALA A O 1
ATOM 1255 N N . ALA A 1 169 ? -13.824 -2.446 2.012 1.00 97.25 169 ALA A N 1
ATOM 1256 C CA . ALA A 1 169 ? -14.824 -3.392 2.502 1.00 97.25 169 ALA A CA 1
ATOM 1257 C C . ALA A 1 169 ? -16.246 -2.829 2.388 1.00 97.25 169 ALA A C 1
ATOM 1259 O O . ALA A 1 169 ? -17.148 -3.513 1.908 1.00 97.25 169 ALA A O 1
ATOM 1260 N N . ARG A 1 170 ? -16.437 -1.559 2.771 1.00 96.31 170 ARG A N 1
ATOM 1261 C CA . ARG A 1 170 ? -17.728 -0.862 2.653 1.00 96.31 170 ARG A CA 1
ATOM 1262 C C . ARG A 1 170 ? -18.134 -0.639 1.200 1.00 96.31 170 ARG A C 1
ATOM 1264 O O . ARG A 1 170 ? -19.294 -0.855 0.873 1.00 96.31 170 ARG A O 1
ATOM 1271 N N . TYR A 1 171 ? -17.199 -0.218 0.348 1.00 97.19 171 TYR A N 1
ATOM 1272 C CA . TYR A 1 171 ? -17.454 0.039 -1.072 1.00 97.19 171 TYR A CA 1
ATOM 1273 C C . TYR A 1 171 ? -17.940 -1.215 -1.802 1.00 97.19 171 TYR A C 1
ATOM 1275 O O . TYR A 1 171 ? -18.942 -1.165 -2.509 1.00 97.19 171 TYR A O 1
ATOM 1283 N N . TYR A 1 172 ? -17.256 -2.341 -1.594 1.00 96.62 172 TYR A N 1
ATOM 1284 C CA . TYR A 1 172 ? -17.605 -3.610 -2.230 1.00 96.62 172 TYR A CA 1
ATOM 1285 C C . TYR A 1 172 ? -18.723 -4.375 -1.511 1.00 96.62 172 TYR A C 1
ATOM 1287 O O . TYR A 1 172 ? -19.218 -5.361 -2.048 1.00 96.62 172 TYR A O 1
ATOM 1295 N N . GLY A 1 173 ? -19.136 -3.937 -0.317 1.00 96.25 173 GLY A N 1
ATOM 1296 C CA . GLY A 1 173 ? -20.140 -4.637 0.483 1.00 96.25 173 GLY A CA 1
ATOM 1297 C C . GLY A 1 173 ? -19.673 -6.018 0.952 1.00 96.25 173 GLY A C 1
ATOM 1298 O O . GLY A 1 173 ? -20.479 -6.945 0.988 1.00 96.25 173 GLY A O 1
ATOM 1299 N N . LEU A 1 174 ? -18.383 -6.155 1.282 1.00 96.69 174 LEU A N 1
ATOM 1300 C CA . LEU A 1 174 ? -17.779 -7.436 1.652 1.00 96.69 174 LEU A CA 1
ATOM 1301 C C . LEU A 1 174 ? -18.389 -7.994 2.942 1.00 96.69 174 LEU A C 1
ATOM 1303 O O . LEU A 1 174 ? -18.562 -7.284 3.937 1.00 96.69 174 LEU A O 1
ATOM 1307 N N . GLY A 1 175 ? -18.701 -9.286 2.920 1.00 96.56 175 GLY A N 1
ATOM 1308 C CA . GLY A 1 175 ? -19.264 -10.012 4.046 1.00 96.56 175 GLY A CA 1
ATOM 1309 C C . GLY A 1 175 ? -18.215 -10.510 5.051 1.00 96.56 175 GLY A C 1
ATOM 1310 O O . GLY A 1 175 ? -17.013 -10.493 4.795 1.00 96.56 175 GLY A O 1
ATOM 1311 N N . PRO A 1 176 ? -18.654 -11.074 6.192 1.00 95.62 176 PRO A N 1
ATOM 1312 C CA . PRO A 1 176 ? -17.767 -11.560 7.259 1.00 95.62 176 PRO A CA 1
ATOM 1313 C C . PRO A 1 176 ? -16.911 -12.783 6.874 1.00 95.62 176 PRO A C 1
ATOM 1315 O O . PRO A 1 176 ? -16.106 -13.247 7.679 1.00 95.62 176 PRO A O 1
ATOM 1318 N N . LYS A 1 177 ? -17.113 -13.351 5.679 1.00 96.69 177 LYS A N 1
ATOM 1319 C CA . LYS A 1 177 ? -16.326 -14.467 5.132 1.00 96.69 177 LYS A CA 1
ATOM 1320 C C . LYS A 1 177 ? -15.387 -14.043 4.004 1.00 96.69 177 LYS A C 1
ATOM 1322 O O . LYS A 1 177 ? -14.731 -14.904 3.429 1.00 96.69 177 LYS A O 1
ATOM 1327 N N . GLU A 1 178 ? -15.308 -12.750 3.709 1.00 97.44 178 GLU A N 1
ATOM 1328 C CA . GLU A 1 178 ? -14.468 -12.191 2.655 1.00 97.44 178 GLU A CA 1
ATOM 1329 C C . GLU A 1 178 ? -13.363 -11.346 3.290 1.00 97.44 178 GLU A C 1
ATOM 1331 O O . GLU A 1 178 ? -13.595 -10.265 3.827 1.00 97.44 178 GLU A O 1
ATOM 1336 N N . ALA A 1 179 ? -12.143 -11.870 3.260 1.00 97.88 179 ALA A N 1
ATOM 1337 C CA . ALA A 1 179 ? -10.974 -11.230 3.825 1.00 97.88 179 ALA A CA 1
ATOM 1338 C C . ALA A 1 179 ? -10.565 -10.004 3.000 1.00 97.88 179 ALA A C 1
ATOM 1340 O O . ALA A 1 179 ? -10.422 -10.073 1.774 1.00 97.88 179 ALA A O 1
ATOM 1341 N N . VAL A 1 180 ? -10.300 -8.902 3.699 1.00 98.44 180 VAL A N 1
ATOM 1342 C CA . VAL A 1 180 ? -9.502 -7.795 3.174 1.00 98.44 180 VAL A CA 1
ATOM 1343 C C . VAL A 1 180 ? -8.099 -7.940 3.729 1.00 98.44 180 VAL A C 1
ATOM 1345 O O . VAL A 1 180 ? -7.896 -7.872 4.940 1.00 98.44 180 VAL A O 1
ATOM 1348 N N . VAL A 1 181 ? -7.137 -8.161 2.843 1.00 98.38 181 VAL A N 1
ATOM 1349 C CA . VAL A 1 181 ? -5.732 -8.320 3.206 1.00 98.38 181 VAL A CA 1
ATOM 1350 C C . VAL A 1 181 ? -4.987 -7.027 2.930 1.00 98.38 181 VAL A C 1
ATOM 1352 O O . VAL A 1 181 ? -5.123 -6.419 1.869 1.00 98.38 181 VAL A O 1
ATOM 1355 N N . THR A 1 182 ? -4.173 -6.613 3.891 1.00 98.19 182 THR A N 1
ATOM 1356 C CA . THR A 1 182 ? -3.308 -5.442 3.782 1.00 98.19 182 THR A CA 1
ATOM 1357 C C . THR A 1 182 ? -2.005 -5.681 4.541 1.00 98.19 182 THR A C 1
ATOM 1359 O O . THR A 1 182 ? -1.808 -6.758 5.104 1.00 98.19 182 THR A O 1
ATOM 1362 N N . VAL A 1 183 ? -1.096 -4.706 4.541 1.00 96.31 183 VAL A N 1
ATOM 1363 C CA . VAL A 1 183 ? 0.206 -4.819 5.210 1.00 96.31 183 VAL A CA 1
ATOM 1364 C C . VAL A 1 183 ? 0.386 -3.747 6.283 1.00 96.31 183 VAL A C 1
ATOM 1366 O O . VAL A 1 183 ? 0.164 -2.560 6.038 1.00 96.31 183 VAL A O 1
ATOM 1369 N N . ALA A 1 184 ? 0.845 -4.160 7.463 1.00 94.94 184 ALA A N 1
ATOM 1370 C CA . ALA A 1 184 ? 1.488 -3.269 8.422 1.00 94.94 184 ALA A CA 1
ATOM 1371 C C . ALA A 1 184 ? 2.957 -3.120 7.994 1.00 94.94 184 ALA A C 1
ATOM 1373 O O . ALA A 1 184 ? 3.755 -4.039 8.160 1.00 94.94 184 ALA A O 1
ATOM 1374 N N . THR A 1 185 ? 3.275 -2.016 7.314 1.00 94.50 185 THR A N 1
ATOM 1375 C CA . THR A 1 185 ? 4.547 -1.842 6.587 1.00 94.50 185 THR A CA 1
ATOM 1376 C C . THR A 1 185 ? 5.772 -1.855 7.505 1.00 94.50 185 THR A C 1
ATOM 1378 O O . THR A 1 185 ? 6.826 -2.367 7.131 1.00 94.50 185 THR A O 1
ATOM 1381 N N . ASP A 1 186 ? 5.631 -1.271 8.688 1.00 96.25 186 ASP A N 1
ATOM 1382 C CA . ASP A 1 186 ? 6.640 -1.149 9.733 1.00 96.25 186 ASP A CA 1
ATOM 1383 C C . ASP A 1 186 ? 5.970 -0.922 11.098 1.00 96.25 186 ASP A C 1
ATOM 1385 O O . ASP A 1 186 ? 4.745 -0.802 11.175 1.00 96.25 186 ASP A O 1
ATOM 1389 N N . GLY A 1 187 ? 6.774 -0.922 12.165 1.00 95.94 187 GLY A N 1
ATOM 1390 C CA . GLY A 1 187 ? 6.330 -0.737 13.546 1.00 95.94 187 GLY A CA 1
ATOM 1391 C C . GLY A 1 187 ? 6.491 0.696 14.059 1.00 95.94 187 GLY A C 1
ATOM 1392 O O . GLY A 1 187 ? 7.034 1.575 13.381 1.00 95.94 187 GLY A O 1
ATOM 1393 N N . PHE A 1 188 ? 6.025 0.929 15.287 1.00 96.94 188 PHE A N 1
ATOM 1394 C CA . PHE A 1 188 ? 6.024 2.256 15.914 1.00 96.94 188 PHE A CA 1
ATOM 1395 C C . PHE A 1 188 ? 7.423 2.756 16.304 1.00 96.94 188 PHE A C 1
ATOM 1397 O O . PHE A 1 188 ? 7.611 3.958 16.483 1.00 96.94 188 PHE A O 1
ATOM 1404 N N . ASP A 1 189 ? 8.426 1.877 16.386 1.00 95.88 189 ASP A N 1
ATOM 1405 C CA . ASP A 1 189 ? 9.802 2.180 16.814 1.00 95.88 189 ASP A CA 1
ATOM 1406 C C . ASP A 1 189 ? 10.463 3.332 16.031 1.00 95.88 189 ASP A C 1
ATOM 1408 O O . ASP A 1 189 ? 11.390 3.982 16.518 1.00 95.88 189 ASP A O 1
ATOM 1412 N N . ARG A 1 190 ? 9.948 3.634 14.836 1.00 95.00 190 ARG A N 1
ATOM 1413 C CA . ARG A 1 190 ? 10.418 4.703 13.943 1.00 95.00 190 ARG A CA 1
ATOM 1414 C C . ARG A 1 190 ? 9.694 6.038 14.118 1.00 95.00 190 ARG A C 1
ATOM 1416 O O . ARG A 1 190 ? 10.198 7.061 13.661 1.00 95.00 190 ARG A O 1
ATOM 1423 N N . TYR A 1 191 ? 8.541 6.043 14.781 1.00 96.00 191 TYR A N 1
ATOM 1424 C CA . TYR A 1 191 ? 7.608 7.167 14.850 1.00 96.00 191 TYR A CA 1
ATOM 1425 C C . TYR A 1 191 ? 7.417 7.859 16.224 1.00 96.00 191 TYR A C 1
ATOM 1427 O O . TYR A 1 191 ? 6.482 8.664 16.318 1.00 96.00 191 TYR A O 1
ATOM 1435 N N . PRO A 1 192 ? 8.262 7.693 17.276 1.00 96.00 192 PRO A N 1
ATOM 1436 C CA . PRO A 1 192 ? 8.062 8.430 18.533 1.00 96.00 192 PRO A CA 1
ATOM 1437 C C . PRO A 1 192 ? 7.994 9.954 18.354 1.00 96.00 192 PRO A C 1
ATOM 1439 O O . PRO A 1 192 ? 7.128 10.617 18.920 1.00 96.00 192 PRO A O 1
ATOM 1442 N N . SER A 1 193 ? 8.856 10.518 17.502 1.00 96.19 193 SER A N 1
ATOM 1443 C CA . SER A 1 193 ? 8.921 11.966 17.251 1.00 96.19 193 SER A CA 1
ATOM 1444 C C . SER A 1 193 ? 7.681 12.514 16.536 1.00 96.19 193 SER A C 1
ATOM 1446 O O . SER A 1 193 ? 7.319 13.683 16.712 1.00 96.19 193 SER A O 1
ATOM 1448 N N . VAL A 1 194 ? 7.006 11.674 15.744 1.00 94.12 194 VAL A N 1
ATOM 1449 C CA . VAL A 1 194 ? 5.740 12.021 15.096 1.00 94.12 194 VAL A CA 1
ATOM 1450 C C . VAL A 1 194 ? 4.641 12.142 16.142 1.00 94.12 194 VAL A C 1
ATOM 1452 O O . VAL A 1 194 ? 3.892 13.120 16.120 1.00 94.12 194 VAL A O 1
ATOM 1455 N N . LEU A 1 195 ? 4.589 11.202 17.086 1.00 94.69 195 LEU A N 1
ATOM 1456 C CA . LEU A 1 195 ? 3.614 11.220 18.169 1.00 94.69 195 LEU A CA 1
ATOM 1457 C C . LEU A 1 195 ? 3.846 12.391 19.130 1.00 94.69 195 LEU A C 1
ATOM 1459 O O . LEU A 1 195 ? 2.915 13.109 19.479 1.00 94.69 195 LEU A O 1
ATOM 1463 N N . GLU A 1 196 ? 5.103 12.678 19.474 1.00 96.25 196 GLU A N 1
ATOM 1464 C CA . GLU A 1 196 ? 5.451 13.877 20.243 1.00 96.25 196 GLU A CA 1
ATOM 1465 C C . GLU A 1 196 ? 5.011 15.170 19.548 1.00 96.25 196 GLU A C 1
ATOM 1467 O O . GLU A 1 196 ? 4.569 16.114 20.205 1.00 96.25 196 GLU A O 1
ATOM 1472 N N . ARG A 1 197 ? 5.142 15.242 18.217 1.00 96.25 197 ARG A N 1
ATOM 1473 C CA . ARG A 1 197 ? 4.654 16.388 17.445 1.00 96.25 197 ARG A CA 1
ATOM 1474 C C . ARG A 1 197 ? 3.135 16.497 17.527 1.00 96.25 197 ARG A C 1
ATOM 1476 O O . ARG A 1 197 ? 2.652 17.591 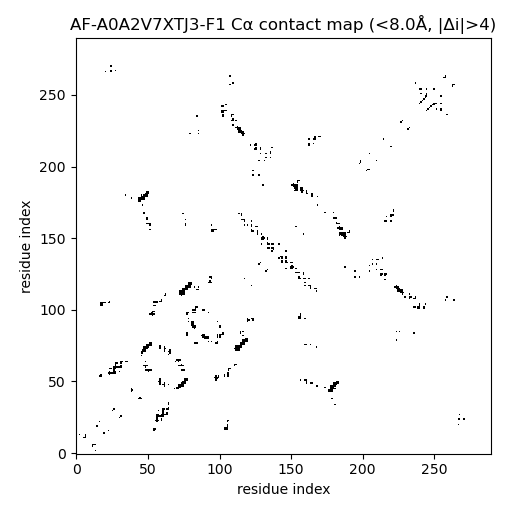17.802 1.00 96.25 197 ARG A O 1
ATOM 1483 N N . LEU A 1 198 ? 2.413 15.389 17.361 1.00 95.69 198 LEU A N 1
ATOM 1484 C CA . LEU A 1 198 ? 0.956 15.364 17.485 1.00 95.69 198 LEU A CA 1
ATOM 1485 C C . LEU A 1 198 ? 0.508 15.838 18.876 1.00 95.69 198 LEU A C 1
ATOM 1487 O O . LEU A 1 198 ? -0.353 16.708 18.973 1.00 95.69 198 LEU A O 1
ATOM 1491 N N . HIS A 1 199 ? 1.169 15.384 19.947 1.00 96.50 199 HIS A N 1
ATOM 1492 C CA . HIS A 1 199 ? 0.885 15.854 21.305 1.00 96.50 199 HIS A CA 1
ATOM 1493 C C . HIS A 1 199 ? 1.154 17.353 21.498 1.00 96.50 199 HIS A C 1
ATOM 1495 O O . HIS A 1 199 ? 0.435 18.016 22.241 1.00 96.50 199 HIS A O 1
ATOM 1501 N N . ARG A 1 200 ? 2.186 17.918 20.855 1.00 97.00 200 ARG A N 1
ATOM 1502 C CA . ARG A 1 200 ? 2.429 19.373 20.902 1.00 97.00 200 ARG A CA 1
ATOM 1503 C C . ARG A 1 200 ? 1.343 20.163 20.176 1.00 97.00 200 ARG A C 1
ATOM 1505 O O . ARG A 1 200 ? 1.050 21.283 20.579 1.00 97.00 200 ARG A O 1
ATOM 1512 N N . GLU A 1 201 ? 0.782 19.599 19.111 1.00 95.62 201 GLU A N 1
ATOM 1513 C CA . GLU A 1 201 ? -0.246 20.238 18.286 1.00 95.62 201 GLU A CA 1
ATOM 1514 C C . GLU A 1 201 ? -1.649 20.117 18.902 1.00 95.62 201 GLU A C 1
ATOM 1516 O O . GLU A 1 201 ? -2.433 21.059 18.809 1.00 95.62 201 GLU A O 1
ATOM 1521 N N . GLN A 1 202 ? -1.963 18.985 19.540 1.00 95.81 202 GLN A N 1
ATOM 1522 C CA . GLN A 1 202 ? -3.330 18.634 19.955 1.00 95.81 202 GLN A CA 1
ATOM 1523 C C . GLN A 1 202 ? -3.483 18.293 21.445 1.00 95.81 202 GLN A C 1
ATOM 1525 O O . GLN A 1 202 ? -4.602 18.124 21.928 1.00 95.81 202 GLN A O 1
ATOM 1530 N N . GLY A 1 203 ? -2.382 18.230 22.194 1.00 95.44 203 GLY A N 1
ATOM 1531 C CA . GLY A 1 203 ? -2.351 17.700 23.555 1.00 95.44 203 GLY A CA 1
ATOM 1532 C C . GLY A 1 203 ? -2.191 16.179 23.581 1.00 95.44 203 GLY A C 1
ATOM 1533 O O . GLY A 1 203 ? -2.360 15.493 22.578 1.00 95.44 203 GLY A O 1
ATOM 1534 N N . THR A 1 204 ? -1.837 15.639 24.746 1.00 95.44 204 THR A N 1
ATOM 1535 C CA . THR A 1 204 ? -1.753 14.186 24.955 1.00 95.44 204 THR A CA 1
ATOM 1536 C C . THR A 1 204 ? -3.146 13.571 24.982 1.00 95.44 204 THR A C 1
ATOM 1538 O O . THR A 1 204 ? -4.035 14.114 25.651 1.00 95.44 204 THR A O 1
ATOM 1541 N N . MET A 1 205 ? -3.332 12.418 24.342 1.00 96.56 205 MET A N 1
ATOM 1542 C CA . MET A 1 205 ? -4.613 11.723 24.362 1.00 96.56 205 MET A CA 1
ATOM 1543 C C . MET A 1 205 ? -4.996 11.270 25.777 1.00 96.56 205 MET A C 1
ATOM 1545 O O . MET A 1 205 ? -4.323 10.474 26.427 1.00 96.56 205 MET A O 1
ATOM 1549 N N . ASN A 1 206 ? -6.131 11.776 26.256 1.00 95.81 206 ASN A N 1
ATOM 1550 C CA . ASN A 1 206 ? -6.812 11.247 27.432 1.00 95.81 206 ASN A CA 1
ATOM 1551 C C . ASN A 1 206 ? -7.893 10.239 27.010 1.00 95.81 206 ASN A C 1
ATOM 1553 O O . ASN A 1 206 ? -8.156 10.038 25.825 1.00 95.81 206 ASN A O 1
ATOM 1557 N N . ARG A 1 207 ? -8.570 9.626 27.983 1.00 94.94 207 ARG A N 1
ATOM 1558 C CA . ARG A 1 207 ? -9.583 8.597 27.708 1.00 94.94 207 ARG A CA 1
ATOM 1559 C C . ARG A 1 207 ? -10.759 9.089 26.853 1.00 94.94 207 ARG A C 1
ATOM 1561 O O . ARG A 1 207 ? -11.299 8.317 26.066 1.00 94.94 207 ARG A O 1
ATOM 1568 N N . ASP A 1 208 ? -11.165 10.348 26.992 1.00 95.62 208 ASP A N 1
ATOM 1569 C CA . ASP A 1 208 ? -12.263 10.905 26.193 1.00 95.62 208 ASP A CA 1
ATOM 1570 C C . ASP A 1 208 ? -11.827 11.196 24.756 1.00 95.62 208 ASP A C 1
ATOM 1572 O O . ASP A 1 208 ? -12.601 10.986 23.825 1.00 95.62 208 ASP A O 1
ATOM 1576 N N . GLU A 1 209 ? -10.581 11.627 24.564 1.00 97.06 209 GLU A N 1
ATOM 1577 C CA . GLU A 1 209 ? -9.982 11.776 23.239 1.00 97.06 209 GLU A CA 1
ATOM 1578 C C . GLU A 1 209 ? -9.800 10.419 22.550 1.00 97.06 209 GLU A C 1
ATOM 1580 O O . GLU A 1 209 ? -10.204 10.262 21.402 1.00 97.06 209 GLU A O 1
ATOM 1585 N N . ALA A 1 210 ? -9.326 9.398 23.269 1.00 96.88 210 ALA A N 1
ATOM 1586 C CA . ALA A 1 210 ? -9.236 8.036 22.746 1.00 96.88 210 ALA A CA 1
ATOM 1587 C C . ALA A 1 210 ? -10.602 7.519 22.258 1.00 96.88 210 ALA A C 1
ATOM 1589 O O . ALA A 1 210 ? -10.710 6.962 21.165 1.00 96.88 210 ALA A O 1
ATOM 1590 N N . ARG A 1 211 ? -11.678 7.783 23.015 1.00 96.00 211 ARG A N 1
ATOM 1591 C CA . ARG A 1 211 ? -13.048 7.466 22.579 1.00 96.00 211 ARG A CA 1
ATOM 1592 C C . ARG A 1 211 ? -13.471 8.248 21.339 1.00 96.00 211 ARG A C 1
ATOM 1594 O O . ARG A 1 211 ? -14.113 7.678 20.461 1.00 96.00 211 ARG A O 1
ATOM 1601 N N . ARG A 1 212 ? -13.126 9.536 21.233 1.00 95.94 212 ARG A N 1
ATOM 1602 C CA . ARG A 1 212 ? -13.411 10.325 20.021 1.00 95.94 212 ARG A CA 1
ATOM 1603 C C . ARG A 1 212 ? -12.705 9.741 18.801 1.00 95.94 212 ARG A C 1
ATOM 1605 O O . ARG A 1 212 ? -13.331 9.608 17.750 1.00 95.94 212 ARG A O 1
ATOM 1612 N N . ARG A 1 213 ? -11.457 9.305 18.948 1.00 96.50 213 ARG A N 1
ATOM 1613 C CA . ARG A 1 213 ? -10.646 8.749 17.855 1.00 96.50 213 ARG A CA 1
ATOM 1614 C C . ARG A 1 213 ? -11.088 7.378 17.366 1.00 96.50 213 ARG A C 1
ATOM 1616 O O . ARG A 1 213 ? -10.752 7.005 16.250 1.00 96.50 213 ARG A O 1
ATOM 1623 N N . LEU A 1 214 ? -11.950 6.664 18.092 1.00 96.50 214 LEU A N 1
ATOM 1624 C CA . LEU A 1 214 ? -12.652 5.497 17.531 1.00 96.50 214 LEU A CA 1
ATOM 1625 C C . LEU A 1 214 ? -13.429 5.853 16.252 1.00 96.50 214 LEU A C 1
ATOM 1627 O O . LEU A 1 214 ? -13.632 4.997 15.386 1.00 96.50 214 LEU A O 1
ATOM 1631 N N . SER A 1 215 ? -13.867 7.112 16.123 1.00 95.50 215 SER A N 1
ATOM 1632 C CA . SER A 1 215 ? -14.539 7.606 14.920 1.00 95.50 215 SER A CA 1
ATOM 1633 C C . SER A 1 215 ? -13.640 7.602 13.684 1.00 95.50 215 SER A C 1
ATOM 1635 O O . SER A 1 215 ? -14.172 7.432 12.592 1.00 95.50 215 SER A O 1
ATOM 1637 N N . VAL A 1 216 ? -12.313 7.659 13.834 1.00 96.31 216 VAL A N 1
ATOM 1638 C CA . VAL A 1 216 ? -11.367 7.504 12.720 1.00 96.31 216 VAL A CA 1
ATOM 1639 C C . VAL A 1 216 ? -11.581 6.162 12.025 1.00 96.31 216 VAL A C 1
ATOM 1641 O O . VAL A 1 216 ? -11.633 6.106 10.806 1.00 96.31 216 VAL A O 1
ATOM 1644 N N . PHE A 1 217 ? -11.794 5.080 12.775 1.00 96.00 217 PHE A N 1
ATOM 1645 C CA . PHE A 1 217 ? -12.033 3.755 12.196 1.00 96.00 217 PHE A CA 1
ATOM 1646 C C . PHE A 1 217 ? -13.509 3.542 11.832 1.00 96.00 217 PHE A C 1
ATOM 1648 O O . PHE A 1 217 ? -13.844 3.071 10.744 1.00 96.00 217 PHE A O 1
ATOM 1655 N N . ARG A 1 218 ? -14.434 3.909 12.726 1.00 93.88 218 ARG A N 1
ATOM 1656 C CA . ARG A 1 218 ? -15.875 3.657 12.535 1.00 93.88 218 ARG A CA 1
ATOM 1657 C C . ARG A 1 218 ? -16.518 4.589 11.511 1.00 93.88 218 ARG A C 1
ATOM 1659 O O . ARG A 1 218 ? -17.455 4.189 10.818 1.00 93.88 218 ARG A O 1
ATOM 1666 N N . GLY A 1 219 ? -16.016 5.811 11.405 1.00 92.19 219 GLY A N 1
ATOM 1667 C CA . GLY A 1 219 ? -16.571 6.901 10.611 1.00 92.19 219 GLY A CA 1
ATOM 1668 C C . GLY A 1 219 ? -16.106 6.949 9.160 1.00 92.19 219 GLY A C 1
ATOM 1669 O O . GLY A 1 219 ? -16.572 7.826 8.440 1.00 92.19 219 GLY A O 1
ATOM 1670 N N . GLN A 1 220 ? -15.251 6.019 8.713 1.00 93.44 220 GLN A N 1
ATOM 1671 C CA . GLN A 1 220 ? -14.703 6.007 7.350 1.00 93.44 220 GLN A CA 1
ATOM 1672 C C . GLN A 1 220 ? -15.798 6.066 6.272 1.00 93.44 220 GLN A C 1
ATOM 1674 O O . GLN A 1 220 ? -16.589 5.134 6.099 1.00 93.44 220 GLN A O 1
ATOM 1679 N N . LYS A 1 221 ? -15.865 7.178 5.542 1.00 86.44 221 LYS A N 1
ATOM 1680 C CA . LYS A 1 221 ? -16.895 7.421 4.523 1.00 86.44 221 LYS A CA 1
ATOM 1681 C C . LYS A 1 221 ? -16.490 6.799 3.186 1.00 86.44 221 LYS A C 1
ATOM 1683 O O . LYS A 1 221 ? -15.329 6.481 2.955 1.00 86.44 221 LYS A O 1
ATOM 1688 N N . SER A 1 222 ? -17.447 6.671 2.272 1.00 84.75 222 SER A N 1
ATOM 1689 C CA . SER A 1 222 ? -17.197 6.239 0.886 1.00 84.75 222 SER A CA 1
ATOM 1690 C C . SER A 1 222 ? -16.686 7.379 -0.013 1.00 84.75 222 SER A C 1
ATOM 1692 O O . SER A 1 222 ? -16.937 7.383 -1.215 1.00 84.75 222 SER A O 1
ATOM 1694 N N . ASP A 1 223 ? -16.018 8.379 0.563 1.00 91.56 223 ASP A N 1
ATOM 1695 C CA . ASP A 1 223 ? -15.423 9.508 -0.149 1.00 91.56 223 ASP A CA 1
ATOM 1696 C C . ASP A 1 223 ? -13.976 9.220 -0.573 1.00 91.56 223 ASP A C 1
ATOM 1698 O O . ASP A 1 223 ? -13.314 8.319 -0.051 1.00 91.56 223 ASP A O 1
ATOM 1702 N N . GLY A 1 224 ? -13.479 9.985 -1.550 1.00 94.44 224 GLY A N 1
ATOM 1703 C CA . GLY A 1 224 ? -12.125 9.795 -2.076 1.00 94.44 224 GLY A CA 1
ATOM 1704 C C . GLY A 1 224 ? -11.923 8.429 -2.737 1.00 94.44 224 GLY A C 1
ATOM 1705 O O . GLY A 1 224 ? -10.822 7.897 -2.707 1.00 94.44 224 GLY A O 1
ATOM 1706 N N . ILE A 1 225 ? -12.981 7.838 -3.296 1.00 97.31 225 ILE A N 1
ATOM 1707 C CA . ILE A 1 225 ? -12.927 6.553 -3.996 1.00 97.31 225 ILE A CA 1
ATOM 1708 C C . ILE A 1 225 ? -13.037 6.795 -5.501 1.00 97.31 225 ILE A C 1
ATOM 1710 O O . ILE A 1 225 ? -13.903 7.544 -5.952 1.00 97.31 225 ILE A O 1
ATOM 1714 N N . LEU A 1 226 ? -12.165 6.154 -6.278 1.00 97.75 226 LEU A N 1
ATOM 1715 C CA . LEU A 1 226 ? -12.197 6.184 -7.738 1.00 97.75 226 LEU A CA 1
ATOM 1716 C C . LEU A 1 226 ? -12.079 4.765 -8.297 1.00 97.75 226 LEU A C 1
ATOM 1718 O O . LEU A 1 226 ? -11.060 4.095 -8.123 1.00 97.75 226 LEU A O 1
ATOM 1722 N N . GLU A 1 227 ? -13.120 4.316 -8.996 1.00 97.81 227 GLU A N 1
ATOM 1723 C CA . GLU A 1 227 ? -13.115 3.029 -9.689 1.00 97.81 227 GLU A CA 1
ATOM 1724 C C . GLU A 1 227 ? -12.201 3.071 -10.919 1.00 97.81 227 GLU A C 1
ATOM 1726 O O . GLU A 1 227 ? -12.243 3.994 -11.743 1.00 97.81 227 GLU A O 1
ATOM 1731 N N . ALA A 1 228 ? -11.371 2.042 -11.062 1.00 97.56 228 ALA A N 1
ATOM 1732 C CA . ALA A 1 228 ? -10.387 1.927 -12.122 1.00 97.56 228 ALA A CA 1
ATOM 1733 C C . ALA A 1 228 ? -11.028 1.443 -13.432 1.00 97.56 228 ALA A C 1
ATOM 1735 O O . ALA A 1 228 ? -10.752 0.352 -13.932 1.00 97.56 228 ALA A O 1
ATOM 1736 N N . THR A 1 229 ? -11.873 2.268 -14.045 1.00 98.00 229 THR A N 1
ATOM 1737 C CA . THR A 1 229 ? -12.342 1.995 -15.410 1.00 98.00 229 THR A CA 1
ATOM 1738 C C . THR A 1 229 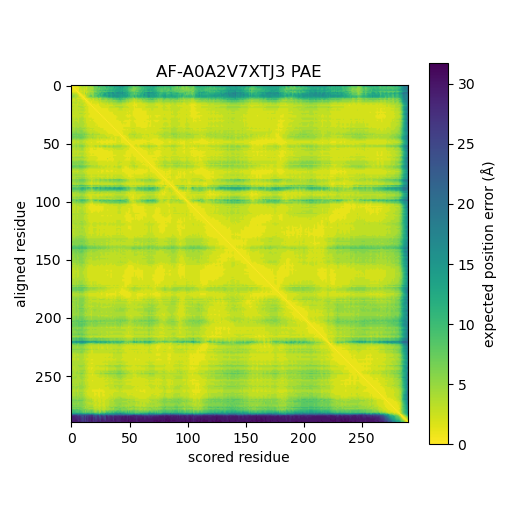? -11.159 1.933 -16.383 1.00 98.00 229 THR A C 1
ATOM 1740 O O . THR A 1 229 ? -10.060 2.425 -16.110 1.00 98.00 229 THR A O 1
ATOM 1743 N N . ARG A 1 230 ? -11.363 1.358 -17.574 1.00 97.38 230 ARG A N 1
ATOM 1744 C CA . ARG A 1 230 ? -10.311 1.304 -18.605 1.00 97.38 230 ARG A CA 1
ATOM 1745 C C . ARG A 1 230 ? -9.736 2.688 -18.933 1.00 97.38 230 ARG A C 1
ATOM 1747 O O . ARG A 1 230 ? -8.533 2.811 -19.151 1.00 97.38 230 ARG A O 1
ATOM 1754 N N . GLU A 1 231 ? -10.578 3.718 -18.968 1.00 97.69 231 GLU A N 1
ATOM 1755 C CA . GLU A 1 231 ? -10.138 5.089 -19.231 1.00 97.69 231 GLU A CA 1
ATOM 1756 C C . GLU A 1 231 ? -9.333 5.661 -18.060 1.00 97.69 231 GLU A C 1
ATOM 1758 O O . GLU A 1 231 ? -8.282 6.262 -18.275 1.00 97.69 231 GLU A O 1
ATOM 1763 N N . VAL A 1 232 ? -9.774 5.420 -16.824 1.00 98.12 232 VAL A N 1
ATOM 1764 C CA . VAL A 1 232 ? -9.053 5.833 -15.612 1.00 98.12 232 VAL A CA 1
ATOM 1765 C C . VAL A 1 232 ? -7.668 5.179 -15.554 1.00 98.12 232 VAL A C 1
ATOM 1767 O O . VAL A 1 232 ? -6.667 5.884 -15.432 1.00 98.12 232 VAL A O 1
ATOM 1770 N N . ARG A 1 233 ? -7.578 3.860 -15.773 1.00 98.38 233 ARG A N 1
ATOM 1771 C CA . ARG A 1 233 ? -6.298 3.131 -15.848 1.00 98.38 233 ARG A CA 1
ATOM 1772 C C . ARG A 1 233 ? -5.387 3.681 -16.943 1.00 98.38 233 ARG A C 1
ATOM 1774 O O . ARG A 1 233 ? -4.191 3.848 -16.718 1.00 98.38 233 ARG A O 1
ATOM 1781 N N . ARG A 1 234 ? -5.945 4.034 -18.108 1.00 98.06 234 ARG A N 1
ATOM 1782 C CA . ARG A 1 234 ? -5.194 4.685 -19.192 1.00 98.06 234 ARG A CA 1
ATOM 1783 C C . ARG A 1 234 ? -4.648 6.050 -18.771 1.00 98.06 234 ARG A C 1
ATOM 1785 O O . ARG A 1 234 ? -3.496 6.350 -19.067 1.00 98.06 234 ARG A O 1
ATOM 1792 N N . ARG A 1 235 ? -5.435 6.871 -18.066 1.00 97.31 235 ARG A N 1
ATOM 1793 C CA . ARG A 1 235 ? -4.968 8.164 -17.535 1.00 97.31 235 ARG A CA 1
ATOM 1794 C C . ARG A 1 235 ? -3.813 7.961 -16.554 1.00 97.31 235 ARG A C 1
ATOM 1796 O O . ARG A 1 235 ? -2.784 8.609 -16.715 1.00 97.31 235 ARG A O 1
ATOM 1803 N N . TRP A 1 236 ? -3.938 7.025 -15.612 1.00 97.56 236 TRP A N 1
ATOM 1804 C CA . TRP A 1 236 ? -2.862 6.663 -14.680 1.00 97.56 236 TRP A CA 1
ATOM 1805 C C . TRP A 1 236 ? -1.603 6.173 -15.398 1.00 97.56 236 TRP A C 1
ATOM 1807 O O . TRP A 1 236 ? -0.496 6.594 -15.072 1.00 97.56 236 TRP A O 1
ATOM 1817 N N . HIS A 1 237 ? -1.763 5.321 -16.411 1.00 98.06 237 HIS A N 1
ATOM 1818 C CA . HIS A 1 237 ? -0.658 4.817 -17.220 1.00 98.06 237 HIS A CA 1
ATOM 1819 C C . HIS A 1 237 ? 0.076 5.959 -17.938 1.00 98.06 237 HIS A C 1
ATOM 1821 O O . HIS A 1 237 ? 1.299 6.061 -17.850 1.00 98.06 237 HIS A O 1
ATOM 1827 N N . ASN A 1 238 ? -0.668 6.868 -18.571 1.00 97.19 238 ASN A N 1
ATOM 1828 C CA . ASN A 1 238 ? -0.102 7.995 -19.309 1.00 97.19 238 ASN A CA 1
ATOM 1829 C C . ASN A 1 238 ? 0.671 8.974 -18.416 1.00 97.19 238 ASN A C 1
ATOM 1831 O O . ASN A 1 238 ? 1.619 9.592 -18.892 1.00 97.19 238 ASN A O 1
ATOM 1835 N N . GLN A 1 239 ? 0.336 9.096 -17.126 1.00 96.00 239 GLN A N 1
ATOM 1836 C CA . GLN A 1 239 ? 1.103 9.945 -16.204 1.00 96.00 239 GLN A CA 1
ATOM 1837 C C . GLN A 1 239 ? 2.575 9.517 -16.091 1.00 96.00 239 GLN A C 1
ATOM 1839 O O . GLN A 1 239 ? 3.438 10.362 -15.852 1.00 96.00 239 GLN A O 1
ATOM 1844 N N . LYS A 1 240 ? 2.896 8.235 -16.335 1.00 97.19 240 LYS A N 1
ATOM 1845 C CA . LYS A 1 240 ? 4.286 7.760 -16.375 1.00 97.19 240 LYS A CA 1
ATOM 1846 C C . LYS A 1 240 ? 5.123 8.482 -17.434 1.00 97.19 240 LYS A C 1
ATOM 1848 O O . LYS A 1 240 ? 6.332 8.575 -17.255 1.00 97.19 240 LYS A O 1
ATOM 1853 N N . TYR A 1 241 ? 4.513 9.001 -18.502 1.00 97.25 241 TYR A N 1
ATOM 1854 C CA . TYR A 1 241 ? 5.209 9.699 -19.585 1.00 97.25 241 TYR A CA 1
ATOM 1855 C C . TYR A 1 241 ? 6.099 10.836 -19.064 1.00 97.25 241 TYR A C 1
ATOM 1857 O O . TYR A 1 241 ? 7.290 10.883 -19.367 1.00 97.25 241 TYR A O 1
ATOM 1865 N N . PHE A 1 242 ? 5.551 11.709 -18.216 1.00 93.81 242 PHE A N 1
ATOM 1866 C CA . PHE A 1 242 ? 6.257 12.908 -17.761 1.00 93.81 242 PHE A CA 1
ATOM 1867 C C . PHE A 1 242 ? 7.488 12.585 -16.916 1.00 93.81 242 PHE A C 1
ATOM 1869 O O . PHE A 1 242 ? 8.532 13.206 -17.078 1.00 93.81 242 PHE A O 1
ATOM 1876 N N . THR A 1 243 ? 7.394 11.603 -16.021 1.00 93.00 243 THR A N 1
ATOM 1877 C CA . THR A 1 243 ? 8.541 11.213 -15.197 1.00 93.00 243 THR A CA 1
ATOM 1878 C C . THR A 1 243 ? 9.500 10.331 -15.984 1.00 93.00 243 THR A C 1
ATOM 1880 O O . THR A 1 243 ? 10.703 10.555 -15.974 1.00 93.00 243 THR A O 1
ATOM 1883 N N . TRP A 1 244 ? 9.001 9.312 -16.677 1.00 96.38 244 TRP A N 1
ATOM 1884 C CA . TRP A 1 244 ? 9.859 8.243 -17.177 1.00 96.38 244 TRP A CA 1
ATOM 1885 C C . TRP A 1 244 ? 10.392 8.486 -18.578 1.00 96.38 244 TRP A C 1
ATOM 1887 O O . TRP A 1 244 ? 11.561 8.199 -18.820 1.00 96.38 244 TRP A O 1
ATOM 1897 N N . VAL A 1 245 ? 9.573 9.034 -19.474 1.00 97.06 245 VAL A N 1
ATOM 1898 C CA . VAL A 1 245 ? 9.992 9.332 -20.847 1.00 97.06 245 VAL A CA 1
ATOM 1899 C C . VAL A 1 245 ? 10.741 10.660 -20.871 1.00 97.06 245 VAL A C 1
ATOM 1901 O O . VAL A 1 245 ? 11.932 10.684 -21.168 1.00 97.06 245 VAL A O 1
ATOM 1904 N N . GLU A 1 246 ? 10.081 11.747 -20.464 1.00 96.00 246 GLU A N 1
ATOM 1905 C CA . GLU A 1 246 ? 10.642 13.102 -20.586 1.00 96.00 246 GLU A CA 1
ATOM 1906 C C . GLU A 1 246 ? 11.844 13.342 -19.662 1.00 96.00 246 GLU A C 1
ATOM 1908 O O . GLU A 1 246 ? 12.813 13.982 -20.061 1.00 96.00 246 GLU A O 1
ATOM 1913 N N . GLN A 1 247 ? 11.805 12.839 -18.421 1.00 92.19 247 GLN A N 1
ATOM 1914 C CA . GLN A 1 247 ? 12.827 13.175 -17.416 1.00 92.19 247 GLN A CA 1
ATOM 1915 C C . GLN A 1 247 ? 13.856 12.064 -17.172 1.00 92.19 247 GLN A C 1
ATOM 1917 O O . GLN A 1 247 ? 14.998 12.366 -16.828 1.00 92.19 247 GLN A O 1
ATOM 1922 N N . GLN A 1 248 ? 13.474 10.789 -17.312 1.00 91.38 248 GLN A N 1
ATOM 1923 C CA . GLN A 1 248 ? 14.351 9.642 -17.016 1.00 91.38 248 GLN A CA 1
ATOM 1924 C C . GLN A 1 248 ? 14.820 8.889 -18.274 1.00 91.38 248 GLN A C 1
ATOM 1926 O O . GLN A 1 248 ? 15.595 7.940 -18.151 1.00 91.38 248 GLN A O 1
ATOM 1931 N N . GLY A 1 249 ? 14.396 9.305 -19.474 1.00 93.81 249 GLY A N 1
ATOM 1932 C CA . GLY A 1 249 ? 14.923 8.806 -20.748 1.00 93.81 249 GLY A CA 1
ATOM 1933 C C . GLY A 1 249 ? 14.471 7.399 -21.155 1.00 93.81 249 GLY A C 1
ATOM 1934 O O . GLY A 1 249 ? 15.146 6.760 -21.962 1.00 93.81 249 GLY A O 1
ATOM 1935 N N . LYS A 1 250 ? 13.359 6.883 -20.612 1.00 96.44 250 LYS A N 1
ATOM 1936 C CA . LYS A 1 250 ? 12.695 5.686 -21.162 1.00 96.44 250 LYS A CA 1
ATOM 1937 C C . LYS A 1 250 ? 12.110 6.005 -22.537 1.00 96.44 250 LYS A C 1
ATOM 1939 O O . LYS A 1 250 ? 11.737 7.144 -22.807 1.00 96.44 250 LYS A O 1
ATOM 1944 N N . SER A 1 251 ? 11.981 5.001 -23.400 1.00 97.75 251 SER A N 1
ATOM 1945 C CA . SER A 1 251 ? 11.324 5.212 -24.689 1.00 97.75 251 SER A CA 1
ATOM 1946 C C . SER A 1 251 ? 9.797 5.222 -24.548 1.00 97.75 251 SER A C 1
ATOM 1948 O O . SER A 1 251 ? 9.224 4.608 -23.643 1.00 97.75 251 SER A O 1
ATOM 1950 N N . VAL A 1 252 ? 9.116 5.902 -25.475 1.00 97.75 252 VAL A N 1
ATOM 1951 C CA . VAL A 1 252 ? 7.647 5.840 -25.588 1.00 97.75 252 VAL A CA 1
ATOM 1952 C C . VAL A 1 252 ? 7.181 4.418 -25.907 1.00 97.75 252 VAL A C 1
ATOM 1954 O O . VAL A 1 252 ? 6.118 4.006 -25.446 1.00 97.75 252 VAL A O 1
ATOM 1957 N N . ASP A 1 253 ? 7.980 3.655 -26.651 1.00 98.12 253 ASP A N 1
ATOM 1958 C CA . ASP A 1 253 ? 7.670 2.265 -26.984 1.00 98.12 253 ASP A CA 1
ATOM 1959 C C . ASP A 1 253 ? 7.731 1.364 -25.744 1.00 98.12 253 ASP A C 1
ATOM 1961 O O . ASP A 1 253 ? 6.830 0.550 -25.549 1.00 98.12 253 ASP A O 1
ATOM 1965 N N . ASP A 1 254 ? 8.701 1.572 -24.844 1.00 97.81 254 ASP A N 1
ATOM 1966 C CA . ASP A 1 254 ? 8.752 0.866 -23.556 1.00 97.81 254 ASP A CA 1
ATOM 1967 C C . ASP A 1 254 ? 7.535 1.188 -22.681 1.00 97.81 254 ASP A C 1
ATOM 1969 O O . ASP A 1 254 ? 7.032 0.317 -21.970 1.00 97.81 254 ASP A O 1
ATOM 1973 N N . LEU A 1 255 ? 7.057 2.439 -22.711 1.00 98.19 255 LEU A N 1
ATOM 1974 C CA . LEU A 1 255 ? 5.855 2.833 -21.979 1.00 98.19 255 LEU A CA 1
ATOM 1975 C C . LEU A 1 255 ? 4.631 2.104 -22.547 1.00 98.19 255 LEU A C 1
ATOM 1977 O O . LEU A 1 255 ? 3.923 1.433 -21.798 1.00 98.19 255 LEU A O 1
ATOM 1981 N N . ARG A 1 256 ? 4.436 2.166 -23.870 1.00 97.94 256 ARG A N 1
ATOM 1982 C CA . ARG A 1 256 ? 3.333 1.492 -24.575 1.00 97.94 256 ARG A CA 1
ATOM 1983 C C . ARG A 1 256 ? 3.344 -0.019 -24.376 1.00 97.94 256 ARG A C 1
ATOM 1985 O O . ARG A 1 256 ? 2.278 -0.615 -24.257 1.00 97.94 256 ARG A O 1
ATOM 1992 N N . ALA A 1 257 ? 4.522 -0.637 -24.297 1.00 98.19 257 ALA A N 1
ATOM 1993 C CA . ALA A 1 257 ? 4.646 -2.067 -24.042 1.00 98.19 257 ALA A CA 1
ATOM 1994 C C . ALA A 1 257 ? 3.971 -2.484 -22.724 1.00 98.19 257 ALA A C 1
ATOM 1996 O O . ALA A 1 257 ? 3.407 -3.571 -22.658 1.00 98.19 257 ALA A O 1
ATOM 1997 N N . GLN A 1 258 ? 3.945 -1.624 -21.696 1.00 98.06 258 GLN A N 1
ATOM 1998 C CA . GLN A 1 258 ? 3.280 -1.960 -20.432 1.00 98.06 258 GLN A CA 1
ATOM 1999 C C . GLN A 1 258 ? 1.744 -1.938 -20.500 1.00 98.06 258 GLN A C 1
ATOM 2001 O O . GLN A 1 258 ? 1.102 -2.296 -19.511 1.00 98.06 258 GLN A O 1
ATOM 2006 N N . GLU A 1 259 ? 1.134 -1.491 -21.604 1.00 97.25 259 GLU A N 1
ATOM 2007 C CA . GLU A 1 259 ? -0.308 -1.667 -21.826 1.00 97.25 259 GLU A CA 1
ATOM 2008 C C . GLU A 1 259 ? -0.665 -3.122 -22.162 1.00 97.25 259 GLU A C 1
ATOM 2010 O O . GLU A 1 259 ? -1.801 -3.539 -21.938 1.00 97.25 259 GLU A O 1
ATOM 2015 N N . ASP A 1 260 ? 0.289 -3.894 -22.691 1.00 97.50 260 ASP A N 1
ATOM 2016 C CA . ASP A 1 260 ? 0.089 -5.295 -23.047 1.00 97.50 260 ASP A CA 1
ATOM 2017 C C . ASP A 1 260 ? 0.270 -6.196 -21.808 1.00 97.50 260 ASP A C 1
ATOM 2019 O O . ASP A 1 260 ? 1.342 -6.192 -21.190 1.00 97.50 260 ASP A O 1
ATOM 2023 N N . PRO A 1 261 ? -0.726 -7.025 -21.439 1.00 96.69 261 PRO A N 1
ATOM 2024 C CA . PRO A 1 261 ? -0.566 -8.027 -20.387 1.00 96.69 261 PRO A CA 1
ATOM 2025 C C . PRO A 1 261 ? 0.664 -8.932 -20.566 1.00 96.69 261 PRO A C 1
ATOM 2027 O O . PRO A 1 261 ? 1.268 -9.345 -19.574 1.00 96.69 261 PRO A O 1
ATOM 2030 N N . ALA A 1 262 ? 1.079 -9.215 -21.806 1.00 98.00 262 ALA A N 1
ATOM 2031 C CA . ALA A 1 262 ? 2.253 -10.032 -22.103 1.00 98.00 262 ALA A CA 1
ATOM 2032 C C . ALA A 1 262 ? 3.550 -9.434 -21.536 1.00 98.00 262 ALA A C 1
ATOM 2034 O O . ALA A 1 262 ? 4.427 -10.185 -21.098 1.00 98.00 262 ALA A O 1
ATOM 2035 N N . PHE A 1 263 ? 3.663 -8.101 -21.472 1.00 98.06 263 PHE A N 1
ATOM 2036 C CA . PHE A 1 263 ? 4.797 -7.430 -20.840 1.00 98.06 263 PHE A CA 1
ATOM 2037 C C . PHE A 1 263 ? 4.904 -7.839 -19.368 1.00 98.06 263 PHE A C 1
ATOM 2039 O O . PHE A 1 263 ? 5.928 -8.383 -18.945 1.00 98.06 263 PHE A O 1
ATOM 2046 N N . TRP A 1 264 ? 3.828 -7.672 -18.599 1.00 97.69 264 TRP A N 1
ATOM 2047 C CA . TRP A 1 264 ? 3.801 -7.989 -17.168 1.00 97.69 264 TRP A CA 1
ATOM 2048 C C . TRP A 1 264 ? 3.992 -9.481 -16.900 1.00 97.69 264 TRP A C 1
ATOM 2050 O O . TRP A 1 264 ? 4.810 -9.850 -16.054 1.00 97.69 264 TRP A O 1
ATOM 2060 N N . ILE A 1 265 ? 3.343 -10.339 -17.694 1.00 97.06 265 ILE A N 1
ATOM 2061 C CA . ILE A 1 265 ? 3.522 -11.796 -17.628 1.00 97.06 265 ILE A CA 1
ATOM 2062 C C . ILE A 1 265 ? 4.990 -12.175 -17.839 1.00 97.06 265 ILE A C 1
ATOM 2064 O O . ILE A 1 265 ? 5.558 -12.925 -17.042 1.00 97.06 265 ILE A O 1
ATOM 2068 N N . SER A 1 266 ? 5.649 -11.603 -18.850 1.00 96.94 266 SER A N 1
ATOM 2069 C CA . SER A 1 266 ? 7.069 -11.868 -19.095 1.00 96.94 266 SER A CA 1
ATOM 2070 C C . SER A 1 266 ? 7.944 -11.469 -17.902 1.00 96.94 266 SER A C 1
ATOM 2072 O O . SER A 1 266 ? 8.885 -12.182 -17.552 1.00 96.94 266 SER A O 1
ATOM 2074 N N . HIS A 1 267 ? 7.619 -10.365 -17.220 1.00 96.56 267 HIS A N 1
ATOM 2075 C CA . HIS A 1 267 ? 8.332 -9.935 -16.024 1.00 96.56 267 HIS A CA 1
ATOM 2076 C C . HIS A 1 267 ? 8.138 -10.909 -14.862 1.00 96.56 267 HIS A C 1
ATOM 2078 O O . HIS A 1 267 ? 9.122 -11.255 -14.210 1.00 96.56 267 HIS A O 1
ATOM 2084 N N . GLN A 1 268 ? 6.923 -11.392 -14.620 1.00 96.00 268 GLN A N 1
ATOM 2085 C CA . GLN A 1 268 ? 6.630 -12.328 -13.530 1.00 96.00 268 GLN A CA 1
ATOM 2086 C C . GLN A 1 268 ? 7.366 -13.660 -13.714 1.00 96.00 268 GLN A C 1
ATOM 2088 O O . GLN A 1 268 ? 7.987 -14.154 -12.770 1.00 96.00 268 GLN A O 1
ATOM 2093 N N . GLU A 1 269 ? 7.394 -14.192 -14.940 1.00 95.81 269 GLU A N 1
ATOM 2094 C CA . GLU A 1 269 ? 8.053 -15.465 -15.267 1.00 95.81 269 GLU A CA 1
ATOM 2095 C C . GLU A 1 269 ? 9.586 -15.410 -15.147 1.00 95.81 269 GLU A C 1
ATOM 2097 O O . GLU A 1 269 ? 10.246 -16.435 -14.947 1.00 95.81 269 GLU A O 1
ATOM 2102 N N . ARG A 1 270 ? 10.188 -14.211 -15.176 1.00 95.75 270 ARG A N 1
ATOM 2103 C CA . ARG A 1 270 ? 11.638 -14.057 -14.963 1.00 95.75 270 ARG A CA 1
ATOM 2104 C C . ARG A 1 270 ? 12.098 -14.511 -13.580 1.00 95.75 270 ARG A C 1
ATOM 2106 O O . ARG A 1 270 ? 13.277 -14.837 -13.459 1.00 95.75 270 ARG A O 1
ATOM 2113 N N . ALA A 1 271 ? 11.226 -14.545 -12.568 1.00 93.19 271 ALA A N 1
ATOM 2114 C CA . ALA A 1 271 ? 11.588 -15.021 -11.230 1.00 93.19 271 ALA A CA 1
ATOM 2115 C C . ALA A 1 271 ? 12.125 -16.464 -11.274 1.00 93.19 271 ALA A C 1
ATOM 2117 O O . ALA A 1 271 ? 13.240 -16.709 -10.827 1.00 93.19 271 ALA A O 1
ATOM 2118 N N . LYS A 1 272 ? 11.435 -17.372 -11.982 1.00 92.38 272 LYS A N 1
ATOM 2119 C CA . LYS A 1 272 ? 11.855 -18.777 -12.155 1.00 92.38 272 LYS A CA 1
ATOM 2120 C C . LYS A 1 272 ? 13.242 -18.900 -12.792 1.00 92.38 272 LYS A C 1
ATOM 2122 O O . LYS A 1 272 ? 14.054 -19.741 -12.413 1.00 92.38 272 LYS A O 1
ATOM 2127 N N . VAL A 1 273 ? 13.532 -18.043 -13.774 1.00 93.69 273 VAL A N 1
ATOM 2128 C CA . VAL A 1 273 ? 14.842 -18.006 -14.441 1.00 93.69 273 VAL A CA 1
ATOM 2129 C C . VAL A 1 273 ? 15.933 -17.508 -13.492 1.00 93.69 273 VAL A C 1
ATOM 2131 O O . VAL A 1 273 ? 17.050 -18.024 -13.530 1.00 93.69 273 VAL A O 1
ATOM 2134 N N . ILE A 1 274 ? 15.627 -16.504 -12.666 1.00 92.50 274 ILE A N 1
ATOM 2135 C CA . ILE A 1 274 ? 16.549 -15.957 -11.666 1.00 92.50 274 ILE A CA 1
ATOM 2136 C C . ILE A 1 274 ? 16.850 -17.013 -10.598 1.00 92.50 274 ILE A C 1
ATOM 2138 O O . ILE A 1 274 ? 18.025 -17.269 -10.342 1.00 92.50 274 ILE A O 1
ATOM 2142 N N . ASP A 1 275 ? 15.830 -17.675 -10.056 1.00 92.75 275 ASP A N 1
ATOM 2143 C CA . ASP A 1 275 ? 15.989 -18.697 -9.017 1.00 92.75 275 ASP A CA 1
ATOM 2144 C C . ASP A 1 275 ? 16.839 -19.867 -9.500 1.00 92.75 275 ASP A C 1
ATOM 2146 O O . ASP A 1 275 ? 17.810 -20.238 -8.838 1.00 92.75 275 ASP A O 1
ATOM 2150 N N . ARG A 1 276 ? 16.562 -20.377 -10.708 1.00 94.19 276 ARG A N 1
ATOM 2151 C CA . ARG A 1 276 ? 17.383 -21.419 -11.337 1.00 94.19 276 ARG A CA 1
ATOM 2152 C C . ARG A 1 276 ? 18.851 -20.996 -11.441 1.00 94.19 276 ARG A C 1
ATOM 2154 O O . ARG A 1 276 ? 19.732 -21.747 -11.040 1.00 94.19 276 ARG A O 1
ATOM 2161 N N . ARG A 1 277 ? 19.131 -19.771 -11.905 1.00 94.06 277 ARG A N 1
ATOM 2162 C CA . ARG A 1 277 ? 20.509 -19.249 -12.011 1.00 94.06 277 ARG A CA 1
ATOM 2163 C C . ARG A 1 277 ? 21.187 -19.089 -10.649 1.00 94.06 277 ARG A C 1
ATOM 2165 O O . ARG A 1 277 ? 22.397 -19.280 -10.541 1.00 94.06 277 ARG A O 1
ATOM 2172 N N . ILE A 1 278 ? 20.442 -18.699 -9.613 1.00 92.56 278 ILE A N 1
ATOM 2173 C CA . ILE A 1 278 ? 20.964 -18.599 -8.244 1.00 92.56 278 ILE A CA 1
ATOM 2174 C C . ILE A 1 278 ? 21.322 -19.993 -7.720 1.00 92.56 278 ILE A C 1
ATOM 2176 O O . ILE A 1 278 ? 22.401 -20.162 -7.152 1.00 92.56 278 ILE A O 1
ATOM 2180 N N . GLN A 1 279 ? 20.457 -20.986 -7.935 1.00 93.56 279 GLN A N 1
ATOM 2181 C CA . GLN A 1 279 ? 20.709 -22.375 -7.552 1.00 93.56 279 GLN A CA 1
ATOM 2182 C C . GLN A 1 279 ? 21.934 -22.939 -8.279 1.00 93.56 279 GLN A C 1
ATOM 2184 O O . GLN A 1 279 ? 22.849 -23.402 -7.609 1.00 93.56 279 GLN A O 1
ATOM 2189 N N . GLU A 1 280 ? 22.017 -22.790 -9.606 1.00 93.88 280 GLU A N 1
ATOM 2190 C CA . GLU A 1 280 ? 23.169 -23.217 -10.417 1.00 93.88 280 GLU A CA 1
ATOM 2191 C C . GLU A 1 280 ? 24.490 -22.614 -9.919 1.00 93.88 280 GLU A C 1
ATOM 2193 O O . GLU A 1 280 ? 25.500 -23.309 -9.839 1.00 93.88 280 GLU A O 1
ATOM 2198 N N . ARG A 1 281 ? 24.502 -21.331 -9.530 1.00 92.75 281 ARG A N 1
ATOM 2199 C CA . ARG A 1 281 ? 25.694 -20.691 -8.943 1.00 92.75 281 ARG A CA 1
ATOM 2200 C C . ARG A 1 281 ? 26.051 -21.255 -7.571 1.00 92.75 281 ARG A C 1
ATOM 2202 O O . ARG A 1 281 ? 27.231 -21.398 -7.267 1.00 92.75 281 ARG A O 1
ATOM 2209 N N . ARG A 1 282 ? 25.052 -21.562 -6.739 1.00 90.62 282 ARG A N 1
ATOM 2210 C CA . ARG A 1 282 ? 25.261 -22.144 -5.403 1.00 90.62 282 ARG A CA 1
ATOM 2211 C C . ARG A 1 282 ? 25.763 -23.585 -5.483 1.00 90.62 282 ARG A C 1
ATOM 2213 O O . ARG A 1 282 ? 26.629 -23.952 -4.699 1.00 90.62 282 ARG A O 1
ATOM 2220 N N . THR A 1 283 ? 25.266 -24.378 -6.432 1.00 86.00 283 THR A N 1
ATOM 2221 C CA . THR A 1 283 ? 25.673 -25.778 -6.625 1.00 86.00 283 THR A CA 1
ATOM 2222 C C . THR A 1 283 ? 26.958 -25.910 -7.445 1.00 86.00 283 THR A C 1
ATOM 2224 O O . THR A 1 283 ? 27.749 -26.812 -7.195 1.00 86.00 283 THR A O 1
ATOM 2227 N N . GLY A 1 284 ? 27.200 -25.007 -8.401 1.00 66.25 284 GLY A N 1
ATOM 2228 C CA . GLY A 1 284 ? 28.395 -24.991 -9.253 1.00 66.25 284 GLY A CA 1
ATOM 2229 C C . GLY A 1 284 ? 29.620 -24.299 -8.639 1.00 66.25 284 GLY A C 1
ATOM 2230 O O . GLY A 1 284 ? 30.729 -24.492 -9.121 1.00 66.25 284 GLY A O 1
ATOM 2231 N N . GLY A 1 285 ? 29.450 -23.516 -7.566 1.00 56.97 285 GLY A N 1
ATOM 2232 C CA . GLY A 1 285 ? 30.521 -22.773 -6.882 1.00 56.97 285 GLY A CA 1
ATOM 2233 C C . GLY A 1 285 ? 31.331 -23.564 -5.842 1.00 56.97 285 GLY A C 1
ATOM 2234 O O . GLY A 1 285 ? 32.130 -22.970 -5.122 1.00 56.97 285 GLY A O 1
ATOM 2235 N N . GLY A 1 286 ? 31.143 -24.885 -5.743 1.00 48.31 286 GLY A N 1
ATOM 2236 C CA . GLY A 1 286 ? 31.861 -25.761 -4.804 1.00 48.31 286 GLY A CA 1
ATOM 2237 C C . GLY A 1 286 ? 33.313 -26.100 -5.179 1.00 48.31 286 GLY A C 1
ATOM 2238 O O . GLY A 1 286 ? 33.967 -26.827 -4.440 1.00 48.31 286 GLY A O 1
ATOM 2239 N N . GLY A 1 287 ? 33.841 -25.589 -6.294 1.00 46.09 287 GLY A N 1
ATOM 2240 C CA . GLY A 1 287 ? 35.210 -25.863 -6.740 1.00 46.09 287 GLY A CA 1
ATOM 2241 C C . GLY A 1 287 ? 35.854 -24.641 -7.379 1.00 46.09 287 GLY A C 1
ATOM 2242 O O . GLY A 1 287 ? 35.782 -24.472 -8.589 1.00 46.09 287 GLY A O 1
ATOM 2243 N N . GLY A 1 288 ? 36.471 -23.779 -6.570 1.00 43.06 288 GLY A N 1
ATOM 2244 C CA . GLY A 1 288 ? 37.254 -22.657 -7.091 1.00 43.06 288 GLY A CA 1
ATOM 2245 C C . GLY A 1 288 ? 37.339 -21.458 -6.156 1.00 43.06 288 GLY A C 1
ATOM 2246 O O . GLY A 1 288 ? 36.875 -20.376 -6.500 1.00 43.06 288 GLY A O 1
ATOM 2247 N N . ARG A 1 289 ? 37.952 -21.635 -4.981 1.00 44.53 289 ARG A N 1
ATOM 2248 C CA . ARG A 1 289 ? 38.768 -20.560 -4.405 1.00 44.53 289 ARG A CA 1
ATOM 2249 C C . ARG A 1 289 ? 40.191 -20.775 -4.918 1.00 44.53 289 ARG A C 1
ATOM 2251 O O . ARG A 1 289 ? 40.819 -21.756 -4.528 1.00 44.53 289 ARG A O 1
ATOM 2258 N N . ALA A 1 290 ? 40.644 -19.883 -5.788 1.00 38.00 290 ALA A N 1
ATOM 2259 C CA . ALA A 1 290 ? 42.043 -19.601 -6.080 1.00 38.00 290 ALA A CA 1
ATOM 2260 C C . ALA A 1 290 ? 42.156 -18.088 -6.274 1.00 38.00 290 ALA A C 1
ATOM 2262 O O . ALA A 1 290 ? 41.272 -17.540 -6.974 1.00 38.00 290 ALA A O 1
#

Foldseek 3Di:
DVLVVCVPDPVDDDDDLLAPLVLQLCQLPPVLVVQVVVLVVVQFAAQEEFAEAASQNNLSSRLNNCVVHVNYAREYEDAPQQDCLLPLGHHDADQPRHRPSFRGNNHLLVRHFKYAHDHRVLLLLQLLLLQPPLVVVVVVPDPSVVSVVSHFQADSRLSRRLLVLLLSCVVSVPDPRHDYDYDRPGTCPVPPVVNVVVCVVPNRDDPVSSVVSVCSRVVRDNPRMDGSDVVSSVVNLCRCCVCCVVPVPDDPVSSVLSVDPVSVVVSNVVVVVVVVVVVCCVVVVPDDDD

Sequence (290 aa):
DKVRDLRGTAANRVLNQFEEFGNYRFHFHCTATAALEVVQDLGLGFGAFVSAMGSAGTIGAGEAVKRHHPGCATVAVEPV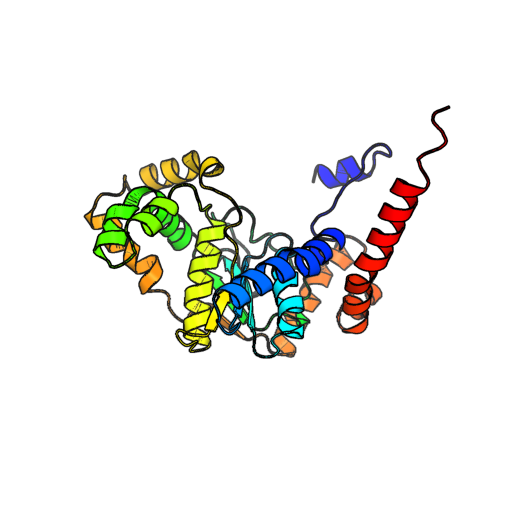QCPTLFNVGFGTHRIEGIGDKHVTWIHNVWATDLLVCVDDQECLEGLELLQQGPDVLASEGVDAELAASWVDAFGISGVCNVLASIKAARYYGLGPKEAVVTVATDGFDRYPSVLERLHREQGTMNRDEARRRLSVFRGQKSDGILEATREVRRRWHNQKYFTWVEQQGKSVDDLRAQEDPAFWISHQERAKVIDRRIQERRTGGGGGRA

Nearest PDB structures (foldseek):
  2eco-assembly1_A  TM=8.873E-01  e=1.272E-07  Thermus thermophilus HB8
  1z7y-assembly1_A  TM=7.954E-01  e=2.591E-08  Arabidopsis thaliana
  4lma-assembly1_B  TM=8.202E-01  e=1.029E-07  Microcystis aeruginosa PCC 7806
  4lmb-assembly1_A-2  TM=8.490E-01  e=1.844E-07  Microcystis aeruginosa PCC 7806
  4aec-assembly1_B  TM=7.940E-01  e=1.272E-07  Arabidopsis thaliana

pLDDT: mean 94.45, std 8.19, range [38.0, 98.81]

Solvent-accessible surface area (backbone atoms only — not comparable to full-atom values): 15613 Å² total; per-residue (Å²): 108,71,68,66,64,46,60,76,39,89,91,51,82,83,82,52,64,36,63,39,54,66,46,24,42,47,17,30,51,57,52,19,49,55,54,50,50,56,39,54,76,68,73,42,45,64,38,30,30,33,30,58,33,38,46,31,22,65,51,34,12,27,52,43,42,28,76,81,32,77,79,30,38,17,30,41,30,38,35,61,49,22,23,41,78,84,71,68,38,74,68,71,73,77,43,63,79,38,49,78,65,62,60,38,74,44,41,64,50,83,56,38,44,34,38,34,41,39,56,44,66,49,17,53,50,41,41,51,35,42,56,74,26,29,71,59,43,28,76,72,72,42,55,58,68,62,28,53,62,40,39,54,48,43,27,44,44,15,36,39,20,52,53,43,40,55,31,49,38,62,74,72,62,57,53,101,54,36,41,72,46,64,55,62,79,41,41,30,91,82,42,61,70,58,53,55,49,48,30,74,74,73,47,75,82,47,75,69,52,44,59,58,45,50,42,54,70,75,60,59,57,87,59,59,63,46,73,43,42,76,65,50,28,48,54,49,53,56,54,28,43,62,56,38,33,77,69,65,68,45,53,70,65,64,56,57,44,65,75,38,67,66,48,56,50,56,56,54,57,45,53,63,58,50,52,52,53,52,49,52,50,66,69,65,62,81,75,78,92,128

Mean predicted aligned error: 4.41 Å

Radius of gyration: 20.75 Å; Cα contacts (8 Å, |Δi|>4): 453; chains: 1; bounding box: 62×46×55 Å